Protein 5NAT (pdb70)

Secondary structure (DSSP, 8-state):
-BS-EEPPTTS-TTEEEEEETTEEEEEEEEEETTEEEE-GGGGTT-TT--EEEEES-SBSSS--TT-EEEEEEEEEE-TT--TT--TT--EEEEESSPPPPBTTB-PPPB--S--PPPTT-EEEEEESS--STT-PP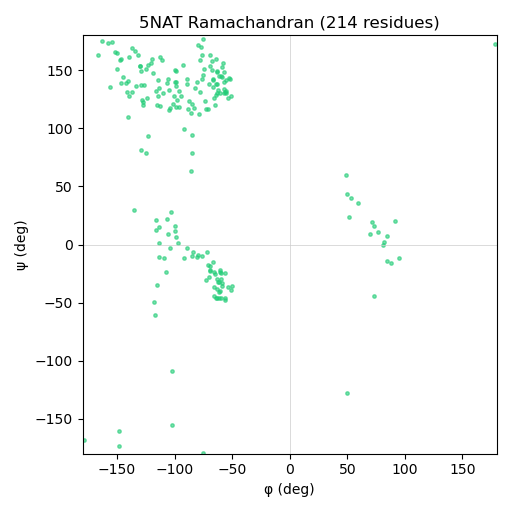PSB-EEEEEEEE-HHHHTSTTTTTT---TTEEEE--SS-B--TT-TT-EEEETTEEEEEE--S---SS-TTS-EEEEEGGGGHHHHHHHH-

CATH classification: 2.40.10.10 (+1 more: 2.40.10.10)

GO terms:
  GO:0005576 extracellular region (C, IDA)
  GO:0004252 serine-type endopeptidase activity (F, IDA)
  GO:0031638 zymogen activation (P, IDA)
  GO:0006957 complement activation, alternative pathway (P, IDA)
  GO:0005576 extracellular region (C, EXP)
  GO:0004252 serine-type endopeptidase activity (F, EXP)
  GO:0008236 serine-type peptidase activity (F, TAS)
  GO:0004252 serine-type endopeptidase activity (F, TAS)
  GO:0006508 proteolysis (P, TAS)
  GO:0006956 complement activation (P, TAS)
  GO:1904813 ficolin-1-rich granule lumen (C, TAS)
  GO:0034774 secretory granule lumen (C, TAS)
  GO:0005576 extracellular region (C, TAS)
  GO:0031093 platelet alpha granule lumen (C, TAS)
  GO:0006957 complement activation, alternative pathway (P, TAS)
  GO:0070062 extracellular exosome (C, HDA)

Foldseek 3Di:
DEPWFQDDQLPQQQWKFKDWQLHGQEIWGAADQFKIKFFQCSCVVSPPTFIWIWGLDFFSPDDDPRIDIFGFPDKAQQPPDDPVAQPSGMIMTGTPDGDDDDSRHDGFAADQPLDDDDFFFKWKAKFQWAHDPVGDTDRGMIMDIWTWHDPVLCCDPLEVPNRADSQKTWTFQARDWDARSHGTTFTGTPRHTFWGFTHDHDDGNDRSYTTMTGGVNVCVVVVVVVVD

Nearest PDB structures (foldseek):
  4d9q-assembly1_A  TM=9.961E-01  e=9.282E-46  Macaca mulatta
  2xwb-assembly1_J  TM=9.950E-01  e=9.349E-45  Homo sapiens
  2xwa-assembly2_B  TM=9.923E-01  e=7.895E-45  Homo sapiens
  1dfp-assembly1_B  TM=9.961E-01  e=8.901E-44  Homo sapiens
  1dst-assembly1_A  TM=9.668E-01  e=1.330E-42  Homo sapiens

Organism: Homo sapiens (NCBI:txid9606)

Sequence (228 aa):
ILGGREAEAHARPYMMASVQLNGAHLCGGVLVAEQWVLSAAHCLEDAADGKVQVLLGAHSLSQPEPSKRRLYDVLRRAVPHPDSQPDTIDHDLLLLQLSEKATLGPAVRPLPWQRVDRDVAPGTLCDVVAGWGIVNHAGRRPDSLQHVLLPVLDRATCNRRTHHDGAITERLMCAESNRRDSCKGDSGGPLVCGGVLEGVVTSGSRVCGNRKKPGIYTRVASYAAWIDSVLA

Solvent-accessible surface area: 10548 Å² total; per-residue (Å²): 2,14,51,31,193,106,5,134,51,58,48,40,30,18,4,0,0,0,13,40,106,54,60,42,58,6,0,0,0,0,13,26,84,35,20,0,0,0,0,9,28,10,37,81,143,10,91,153,24,104,25,19,0,12,0,3,8,15,4,50,89,113,130,30,152,36,46,104,77,6,67,33,105,132,46,37,68,16,106,87,28,104,100,146,40,46,47,40,1,0,0,0,0,22,0,57,85,134,6,96,55,18,134,15,9,115,31,15,88,19,42,132,74,87,181,80,23,61,88,45,47,114,1,18,0,1,0,4,2,31,46,58,167,100,20,161,192,17,65,16,6,25,36,7,94,2,33,7,30,49,54,79,33,0,39,148,212,79,22,26,96,55,44,5,59,139,89,2,9,1,0,72,1,57,148,106,0,1,13,157,14,0,17,0,0,1,0,12,12,81,47,44,0,16,0,0,9,13,23,34,128,56,85,19,17,69,138,77,69,1,0,13,0,0,10,0,6,19,5,18,81,36,1,74,78,30,61,121

Structure (mmCIF, N/CA/C/O backbone):
data_5NAT
#
_entry.id   5NAT
#
_cell.length_a   39.438
_cell.length_b   49.676
_cell.length_c   55.562
_cell.angle_alpha   90.00
_cell.angle_beta   106.02
_cell.angle_gamma   90.00
#
_symmetry.space_group_name_H-M   'P 1 21 1'
#
loop_
_entity.id
_entity.type
_entity.pdbx_description
1 polymer 'Complement factor D'
2 non-polymer GLYCEROL
3 non-polymer (2~{S})-~{N}1-(1-methylindol-3-yl)-~{N}2-[3-(trifluoromethyloxy)phenyl]pyrrolidine-1,2-dicarboxamide
4 water water
#
loop_
_atom_site.group_PDB
_atom_site.id
_atom_site.type_symbol
_atom_site.label_atom_id
_atom_site.label_alt_id
_atom_site.label_comp_id
_atom_site.label_asym_id
_atom_site.label_entity_id
_atom_site.label_seq_id
_atom_site.pdbx_PDB_ins_code
_atom_site.Cartn_x
_atom_site.Cartn_y
_atom_site.Cartn_z
_atom_site.occupancy
_atom_site.B_iso_or_equiv
_atom_site.auth_seq_id
_atom_site.auth_comp_id
_atom_site.auth_asym_id
_atom_site.auth_atom_id
_atom_site.pdbx_PDB_model_num
ATOM 1 N N . ILE A 1 1 ? 8.031 -2.096 7.292 1.00 10.48 16 ILE A N 1
ATOM 2 C CA . ILE A 1 1 ? 8.035 -0.747 6.645 1.00 10.74 16 ILE A CA 1
ATOM 3 C C . ILE A 1 1 ? 9.015 -0.791 5.490 1.00 11.26 16 ILE A C 1
ATOM 4 O O . ILE A 1 1 ? 10.173 -1.176 5.671 1.00 10.90 16 ILE A O 1
ATOM 9 N N . LEU A 1 2 ? 8.558 -0.418 4.301 1.00 12.24 17 LEU A N 1
ATOM 10 C CA . LEU A 1 2 ? 9.431 -0.304 3.141 1.00 13.44 17 LEU A CA 1
ATOM 11 C C . LEU A 1 2 ? 9.805 1.145 2.905 1.00 12.85 17 LEU A C 1
ATOM 12 O O . LEU A 1 2 ? 8.981 2.043 3.016 1.00 13.16 17 LEU A O 1
ATOM 17 N N . GLY A 1 3 ? 11.075 1.359 2.552 1.00 13.46 18 GLY A N 1
ATOM 18 C CA . GLY A 1 3 ? 11.514 2.701 2.184 1.00 14.35 18 GLY A CA 1
ATOM 19 C C . GLY A 1 3 ? 11.591 3.663 3.356 1.00 14.10 18 GLY A C 1
ATOM 20 O O . GLY A 1 3 ? 11.640 4.883 3.169 1.00 15.42 18 GLY A O 1
ATOM 21 N N . GLY A 1 4 ? 11.647 3.109 4.564 1.00 13.44 19 GLY A N 1
ATOM 22 C CA . GLY A 1 4 ? 11.699 3.921 5.767 1.00 13.33 19 GLY A CA 1
ATOM 23 C C . GLY A 1 4 ? 13.101 3.989 6.343 1.00 12.64 19 GLY A C 1
ATOM 24 O O . GLY A 1 4 ? 14.098 3.818 5.647 1.00 14.34 19 GLY A O 1
ATOM 25 N N . ARG A 1 5 ? 13.172 4.252 7.637 1.00 11.96 20 ARG A N 1
ATOM 26 C CA . ARG A 1 5 ? 14.429 4.418 8.363 1.00 12.63 20 ARG A CA 1
ATOM 27 C C . ARG A 1 5 ? 14.210 3.897 9.765 1.00 11.41 20 ARG A C 1
ATOM 28 O O . ARG A 1 5 ? 13.068 3.828 10.242 1.00 10.79 20 ARG A O 1
ATOM 36 N N . GLU A 1 6 ? 15.304 3.553 10.439 1.00 11.49 21 GLU A N 1
ATOM 37 C CA . GL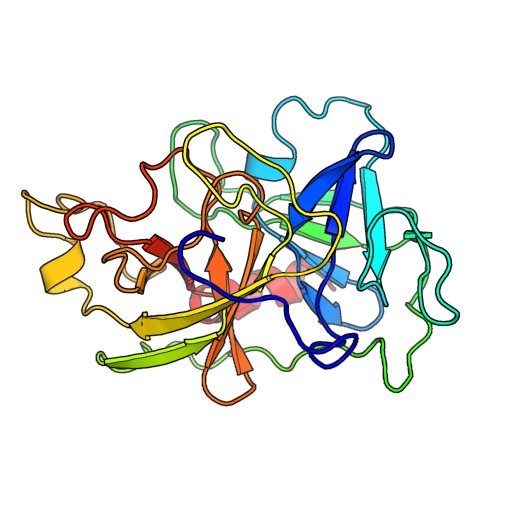U A 1 6 ? 15.207 3.132 11.811 1.00 11.60 21 GLU A CA 1
ATOM 38 C C . GLU A 1 6 ? 14.674 4.295 12.638 1.00 11.43 21 GLU A C 1
ATOM 39 O O . GLU A 1 6 ? 15.144 5.427 12.523 1.00 13.33 21 GLU A O 1
ATOM 45 N N . ALA A 1 7 ? 13.649 4.029 13.448 1.00 10.71 22 ALA A N 1
ATOM 46 C CA . ALA A 1 7 ? 13.068 5.054 14.311 1.00 11.25 22 ALA A CA 1
ATOM 47 C C . ALA A 1 7 ? 14.023 5.454 15.436 1.00 11.21 22 ALA A C 1
ATOM 48 O O . ALA A 1 7 ? 14.864 4.656 15.860 1.00 11.84 22 ALA A O 1
ATOM 50 N N . GLU A 1 8 ? 13.869 6.679 15.930 1.00 11.92 23 GLU A N 1
ATOM 51 C CA . GLU A 1 8 ? 14.536 7.133 17.153 1.00 12.83 23 GLU A CA 1
ATOM 52 C C . GLU A 1 8 ? 14.002 6.313 18.332 1.00 12.08 23 GLU A C 1
ATOM 53 O O . GLU A 1 8 ? 12.801 6.318 18.610 1.00 11.35 23 GLU A O 1
ATOM 59 N N . ALA A 1 9 ? 14.885 5.602 19.023 1.00 12.15 24 ALA A N 1
ATOM 60 C CA . ALA A 1 9 ? 14.462 4.701 20.100 1.00 11.89 24 ALA A CA 1
ATOM 61 C C . ALA A 1 9 ? 13.599 5.428 21.127 1.00 11.12 24 ALA A C 1
ATOM 62 O O . ALA A 1 9 ? 13.984 6.473 21.653 1.00 11.37 24 ALA A O 1
ATOM 64 N N . HIS A 1 10 ? 12.413 4.880 21.392 1.00 10.87 25 HIS A N 1
ATOM 65 C CA . HIS A 1 10 ? 11.497 5.372 22.437 1.00 10.68 25 HIS A CA 1
ATOM 66 C C . HIS A 1 10 ? 10.856 6.714 22.152 1.00 11.15 25 HIS A C 1
ATOM 67 O O . HIS A 1 10 ? 10.169 7.250 23.014 1.00 12.61 25 HIS A O 1
ATOM 74 N N . ALA A 1 11 ? 11.022 7.229 20.939 1.00 10.65 26 ALA A N 1
ATOM 75 C CA . ALA A 1 11 ? 10.393 8.502 20.567 1.00 11.24 26 ALA A CA 1
ATOM 76 C C . ALA A 1 11 ? 8.900 8.381 20.274 1.00 10.66 26 ALA A C 1
ATOM 77 O O . ALA A 1 11 ? 8.224 9.407 20.125 1.00 11.83 26 ALA A O 1
ATOM 79 N N . ARG A 1 12 ? 8.390 7.158 20.184 1.00 9.47 27 ARG A N 1
ATOM 80 C CA . ARG A 1 12 ? 6.958 6.874 19.935 1.00 9.03 27 ARG A CA 1
ATOM 81 C C . ARG A 1 12 ? 6.531 5.973 21.086 1.00 9.32 27 ARG A C 1
ATOM 82 O O . ARG A 1 12 ? 6.411 4.754 20.935 1.00 9.36 27 ARG A O 1
ATOM 90 N N . PRO A 1 13 ? 6.290 6.577 22.258 1.00 9.48 28 PRO A N 1
ATOM 91 C CA . PRO A 1 13 ? 6.086 5.761 23.465 1.00 9.44 28 PRO A CA 1
ATOM 92 C C . PRO A 1 13 ? 4.741 5.023 23.492 1.00 8.50 28 PRO A C 1
ATOM 93 O O . PRO A 1 13 ? 4.506 4.213 24.378 1.00 9.05 28 PRO A O 1
ATOM 97 N N . TYR A 1 14 ? 3.894 5.314 22.510 1.00 8.38 29 TYR A N 1
ATOM 98 C CA . TYR A 1 14 ? 2.635 4.629 22.317 1.00 8.28 29 TYR A CA 1
ATOM 99 C C . TYR A 1 14 ? 2.748 3.347 21.500 1.00 7.47 29 TYR A C 1
ATOM 100 O O . TYR A 1 14 ? 1.765 2.615 21.393 1.00 8.10 29 TYR A O 1
ATOM 109 N N A MET A 1 15 ? 3.914 3.084 20.921 0.50 7.65 30 MET A N 1
ATOM 110 N N B MET A 1 15 ? 3.914 3.091 20.911 0.50 7.69 30 MET A N 1
ATOM 111 C CA A MET A 1 15 ? 4.034 2.007 19.954 0.50 7.60 30 MET A CA 1
ATOM 112 C CA B MET A 1 15 ? 4.039 1.956 20.012 0.50 7.65 30 MET A CA 1
ATOM 113 C C A MET A 1 15 ? 4.092 0.639 20.637 0.50 7.69 30 MET A C 1
ATOM 114 C C B MET A 1 15 ? 3.966 0.653 20.773 0.50 7.39 30 MET A C 1
ATOM 115 O O A MET A 1 15 ? 4.904 0.435 21.541 0.50 8.45 30 MET A O 1
ATOM 116 O O B MET A 1 15 ? 4.567 0.496 21.850 0.50 8.10 30 MET A O 1
ATOM 125 N N . ALA A 1 16 ? 3.260 -0.300 20.186 1.00 7.13 31 ALA A N 1
ATOM 126 C CA . ALA A 1 16 ? 3.179 -1.641 20.750 1.00 7.55 31 ALA A CA 1
ATOM 127 C C . ALA A 1 16 ? 3.531 -2.681 19.711 1.00 7.33 31 ALA A C 1
ATOM 128 O O . ALA A 1 16 ? 3.190 -2.526 18.530 1.00 7.63 31 ALA A O 1
ATOM 130 N N . SER A 1 17 ? 4.188 -3.755 20.160 1.00 7.60 32 SER A N 1
ATOM 131 C CA . SER A 1 17 ? 4.313 -4.970 19.366 1.00 7.83 32 SER A CA 1
ATOM 132 C C . SER A 1 17 ? 3.351 -6.013 19.925 1.00 7.26 32 SER A C 1
ATOM 133 O O . SER A 1 17 ? 3.457 -6.391 21.102 1.00 8.35 32 SER A O 1
ATOM 136 N N . VAL A 1 18 ? 2.380 -6.422 19.102 1.00 7.67 33 VAL A N 1
ATOM 137 C CA . VAL A 1 18 ? 1.462 -7.480 19.466 1.00 8.26 33 VAL A CA 1
ATOM 138 C C . VAL A 1 18 ? 2.113 -8.784 19.066 1.00 8.82 33 VAL A C 1
ATOM 139 O O . VAL A 1 18 ? 2.493 -8.967 17.892 1.00 9.67 33 VAL A O 1
ATOM 143 N N . GLN A 1 19 ? 2.259 -9.672 20.048 1.00 9.49 34 GLN A N 1
ATOM 144 C CA . GLN A 1 19 ? 3.056 -10.876 19.877 1.00 10.53 34 GLN A CA 1
ATOM 145 C C . GLN A 1 19 ? 2.189 -12.104 20.057 1.00 10.53 34 GLN A C 1
ATOM 146 O O . GLN A 1 19 ? 1.240 -12.121 20.842 1.00 11.04 34 GLN A O 1
ATOM 152 N N . LEU A 1 20 ? 2.542 -13.147 19.325 1.00 11.27 35 LEU A N 1
ATOM 153 C CA . LEU A 1 20 ? 1.850 -14.405 19.434 1.00 13.14 35 LEU A CA 1
ATOM 154 C C . LEU A 1 20 ? 2.909 -15.455 19.674 1.00 14.51 35 LEU A C 1
ATOM 155 O O . LEU A 1 20 ? 3.839 -15.602 18.879 1.00 14.56 35 LEU A O 1
ATOM 160 N N . ASN A 1 21 ? 2.804 -16.152 20.804 1.00 15.55 36 ASN A N 1
ATOM 161 C CA . ASN A 1 21 ? 3.798 -17.138 21.212 1.00 17.26 36 ASN A CA 1
ATOM 162 C C . ASN A 1 21 ? 5.222 -16.593 21.137 1.00 17.25 36 ASN A C 1
ATOM 163 O O . ASN A 1 21 ? 6.153 -17.284 20.676 1.00 18.77 36 ASN A O 1
ATOM 168 N N . GLY A 1 22 ? 5.392 -15.359 21.611 1.00 17.05 38 GLY A N 1
ATOM 169 C CA . GLY A 1 22 ? 6.704 -14.737 21.735 1.00 17.55 38 GLY A CA 1
ATOM 170 C C . GLY A 1 22 ? 7.288 -14.120 20.483 1.00 16.69 38 GLY A C 1
ATOM 171 O O . GLY A 1 22 ? 8.416 -13.637 20.517 1.00 18.99 38 GLY A O 1
ATOM 172 N N . ALA A 1 23 ? 6.554 -14.140 19.372 1.00 14.94 39 ALA A N 1
ATOM 173 C CA . ALA A 1 23 ? 7.053 -13.558 18.135 1.00 14.00 39 ALA A CA 1
ATOM 174 C C . ALA A 1 23 ? 6.207 -12.352 17.750 1.00 12.02 39 ALA A C 1
ATOM 175 O O . ALA A 1 23 ? 4.977 -12.391 17.870 1.00 11.96 39 ALA A O 1
ATOM 177 N N . HIS A 1 24 ? 6.857 -11.309 17.237 1.00 10.83 40 HIS A N 1
ATOM 178 C CA . HIS A 1 24 ? 6.124 -10.172 16.709 1.00 10.52 40 HIS A CA 1
ATOM 179 C C . HIS A 1 24 ? 5.156 -10.608 15.613 1.00 10.43 40 HIS A C 1
ATOM 180 O O . HIS A 1 24 ? 5.535 -11.310 14.671 1.00 11.50 40 HIS A O 1
ATOM 187 N N . LEU A 1 25 ? 3.909 -10.162 15.739 1.00 10.28 41 LEU A N 1
ATOM 188 C CA . LEU A 1 25 ? 2.864 -10.469 14.791 1.00 11.17 41 LEU A CA 1
ATOM 189 C C . LEU A 1 25 ? 2.333 -9.202 14.116 1.00 10.39 41 LEU A C 1
ATOM 190 O O . LEU A 1 25 ? 2.221 -9.134 12.892 1.00 12.28 41 LEU A O 1
ATOM 195 N N . CYS A 1 26 ? 1.995 -8.196 14.909 1.00 9.33 42 CYS A N 1
ATOM 196 C CA . CYS A 1 26 ? 1.323 -6.999 14.389 1.00 9.51 42 CYS A CA 1
ATOM 197 C C . CYS A 1 26 ? 1.798 -5.815 15.194 1.00 7.52 42 CYS A C 1
ATOM 198 O O . CYS A 1 26 ? 2.227 -5.952 16.337 1.00 8.47 42 CYS A O 1
ATOM 201 N N . GLY A 1 27 ? 1.639 -4.626 14.635 1.00 7.83 43 GLY A N 1
ATOM 202 C CA . GLY A 1 27 ? 1.725 -3.432 15.417 1.00 7.48 43 GLY A CA 1
ATOM 203 C C . GLY A 1 27 ? 0.475 -3.205 16.230 1.00 7.27 43 GLY A C 1
ATOM 204 O O . GLY A 1 27 ? -0.563 -3.857 16.040 1.00 7.91 43 GLY A O 1
ATOM 205 N N . GLY A 1 28 ? 0.568 -2.242 17.132 1.00 7.90 44 GLY A N 1
ATOM 206 C CA . GLY A 1 28 ? -0.561 -1.771 17.898 1.00 7.54 44 GLY A CA 1
ATOM 207 C C . GLY A 1 28 ? -0.210 -0.428 18.497 1.00 6.83 44 GLY A C 1
ATOM 208 O O . GLY A 1 28 ? 0.942 0.034 18.412 1.00 7.76 44 GLY A O 1
ATOM 209 N N . VAL A 1 29 ? -1.196 0.177 19.156 1.00 7.32 45 VAL A N 1
ATOM 210 C CA . VAL A 1 29 ? -1.020 1.503 19.730 1.00 7.89 45 VAL A CA 1
ATOM 211 C C . VAL A 1 29 ? -1.686 1.565 21.077 1.00 7.25 45 VAL A C 1
ATOM 212 O O . VAL A 1 29 ? -2.856 1.193 21.223 1.00 7.59 45 VAL A O 1
ATOM 216 N N . LEU A 1 30 ? -0.943 2.010 22.087 1.00 7.35 46 LEU A N 1
ATOM 217 C CA . LEU A 1 30 ? -1.492 2.208 23.430 1.00 7.73 46 LEU A CA 1
ATOM 218 C C . LEU A 1 30 ? -2.419 3.430 23.385 1.00 7.78 46 LEU A C 1
ATOM 219 O O . LEU A 1 30 ? -1.959 4.542 23.106 1.00 8.47 46 LEU A O 1
ATOM 224 N N . VAL A 1 31 ? -3.721 3.212 23.645 1.00 7.96 47 VAL A N 1
ATOM 225 C CA . VAL A 1 31 ? -4.717 4.277 23.561 1.00 9.00 47 VAL A CA 1
ATOM 226 C C . VAL A 1 31 ? -5.317 4.615 24.919 1.00 9.44 47 VAL A C 1
ATOM 227 O O . VAL A 1 31 ? -6.019 5.603 25.052 1.00 10.35 47 VAL A O 1
ATOM 231 N N . ALA A 1 32 ? -5.039 3.796 25.924 1.00 9.95 48 ALA A N 1
ATOM 232 C CA . ALA A 1 32 ? -5.448 4.072 27.300 1.00 10.89 48 ALA A CA 1
ATOM 233 C C . ALA A 1 32 ? -4.465 3.329 28.180 1.00 10.97 48 ALA A C 1
ATOM 234 O O . ALA A 1 32 ? -3.641 2.557 27.685 1.00 11.68 48 ALA A O 1
ATOM 236 N N . GLU A 1 33 ? -4.550 3.508 29.486 1.00 11.71 49 GLU A N 1
ATOM 237 C CA . GLU A 1 33 ? -3.557 2.888 30.337 1.00 12.77 49 GLU A CA 1
ATOM 238 C C . GLU A 1 33 ? -3.551 1.371 30.257 1.00 11.21 49 GLU A C 1
ATOM 239 O O . GLU A 1 33 ? -2.491 0.758 30.403 1.00 12.24 49 GLU A O 1
ATOM 245 N N . GLN A 1 34 ? -4.714 0.763 30.025 1.00 10.07 50 GLN A N 1
ATOM 246 C CA . GLN A 1 34 ? -4.825 -0.691 30.010 1.00 10.10 50 GLN A CA 1
ATOM 247 C C . GLN A 1 34 ? -5.223 -1.261 28.653 1.00 8.76 50 GLN A C 1
ATOM 248 O O . GLN A 1 34 ? -5.571 -2.428 28.575 1.00 9.61 50 GLN A O 1
ATOM 254 N N . TRP A 1 35 ? -5.184 -0.448 27.586 1.00 8.66 51 TRP A N 1
ATOM 255 C CA . TRP A 1 35 ? -5.774 -0.869 26.308 1.00 8.07 51 TRP A CA 1
ATOM 256 C C . TRP A 1 35 ? -4.898 -0.517 25.130 1.00 7.93 51 TRP A C 1
ATOM 257 O O . TRP A 1 35 ? -4.442 0.616 24.999 1.00 8.49 51 TRP A O 1
ATOM 268 N N . VAL A 1 36 ? -4.689 -1.515 24.279 1.00 7.51 52 VAL A N 1
ATOM 269 C CA . VAL A 1 36 ? -3.957 -1.382 23.038 1.00 7.53 52 VAL A CA 1
ATOM 270 C C . VAL A 1 36 ? -4.906 -1.666 21.871 1.00 7.00 52 VAL A C 1
ATOM 271 O O . VAL A 1 36 ? -5.633 -2.663 21.861 1.00 7.96 52 VAL A O 1
ATOM 275 N N . LEU A 1 37 ? -4.878 -0.789 20.886 1.00 6.76 53 LEU A N 1
ATOM 276 C CA . LEU A 1 37 ? -5.656 -0.924 19.667 1.00 7.10 53 LEU A CA 1
ATOM 277 C C . LEU A 1 37 ? -4.776 -1.500 18.566 1.00 7.05 53 LEU A C 1
ATOM 278 O O . LEU A 1 37 ? -3.636 -1.087 18.380 1.00 7.47 53 LEU A O 1
ATOM 283 N N . SER A 1 38 ? -5.338 -2.443 17.824 1.00 6.84 54 SER A N 1
ATOM 284 C CA . SER A 1 38 ? -4.659 -3.092 16.708 1.00 7.15 54 SER A CA 1
ATOM 285 C C . SER A 1 38 ? -5.731 -3.470 15.661 1.00 7.04 54 SER A C 1
ATOM 286 O O . SER A 1 38 ? -6.839 -2.909 15.664 1.00 7.38 54 SER A O 1
ATOM 289 N N . ALA A 1 39 ? -5.398 -4.412 14.781 1.00 7.69 55 ALA A N 1
ATOM 290 C CA . ALA A 1 39 ? -6.305 -4.854 13.728 1.00 7.95 55 ALA A CA 1
ATOM 291 C C . ALA A 1 39 ? -6.873 -6.219 14.038 1.00 8.45 55 ALA A C 1
ATOM 292 O O . ALA A 1 39 ? -6.208 -7.107 14.548 1.00 10.18 55 ALA A O 1
ATOM 294 N N . ALA A 1 40 ? -8.142 -6.413 13.697 1.00 9.69 56 ALA A N 1
ATOM 295 C CA . ALA A 1 40 ? -8.820 -7.675 13.962 1.00 10.51 56 ALA A CA 1
ATOM 296 C C . ALA A 1 40 ? -8.215 -8.887 13.270 1.00 10.76 56 ALA A C 1
ATOM 297 O O . ALA A 1 40 ? -8.149 -9.962 13.869 1.00 12.82 56 ALA A O 1
ATOM 299 N N . HIS A 1 41 ? -7.798 -8.749 12.014 1.00 11.81 57 HIS A N 1
ATOM 300 C CA . HIS A 1 41 ? -7.231 -9.900 11.287 1.00 14.70 57 HIS A CA 1
ATOM 301 C C . HIS A 1 41 ? -5.981 -10.434 11.988 1.00 14.14 57 HIS A C 1
ATOM 302 O O . HIS A 1 41 ? -5.588 -11.589 11.763 1.00 14.77 57 HIS A O 1
ATOM 309 N N . CYS A 1 42 ? -5.339 -9.600 12.809 1.00 13.80 58 CYS A N 1
ATOM 310 C CA . CYS A 1 42 ? -4.144 -10.049 13.512 1.00 15.58 58 CYS A CA 1
ATOM 311 C C . CYS A 1 42 ? -4.365 -11.325 14.287 1.00 16.70 58 CYS A C 1
ATOM 312 O O . CYS A 1 42 ? -3.487 -12.196 14.313 1.00 18.84 58 CYS A O 1
ATOM 315 N N . LEU A 1 43 ? -5.551 -11.474 14.863 1.00 18.68 59 LEU A N 1
ATOM 316 C CA . LEU A 1 43 ? -5.810 -12.625 15.701 1.00 20.87 59 LEU A CA 1
ATOM 317 C C . LEU A 1 43 ? -6.574 -13.750 15.025 1.00 22.02 59 LEU A C 1
ATOM 318 O O . LEU A 1 43 ? -7.002 -14.687 15.692 1.00 22.01 59 LEU A O 1
ATOM 323 N N . GLU A 1 44 ? -6.706 -13.668 13.702 1.00 24.11 60 GLU A N 1
ATOM 324 C CA . GLU A 1 44 ? -7.250 -14.771 12.903 1.00 26.63 60 GLU A CA 1
ATOM 325 C C . GLU A 1 44 ? -6.409 -16.027 13.017 1.00 27.34 60 GLU A C 1
ATOM 326 O O . GLU A 1 44 ? -5.189 -15.992 12.836 1.00 28.12 60 GLU A O 1
ATOM 332 N N . ASP A 1 45 ? -7.079 -17.143 13.296 1.00 28.21 61 ASP A N 1
ATOM 333 C CA . ASP A 1 45 ? -6.426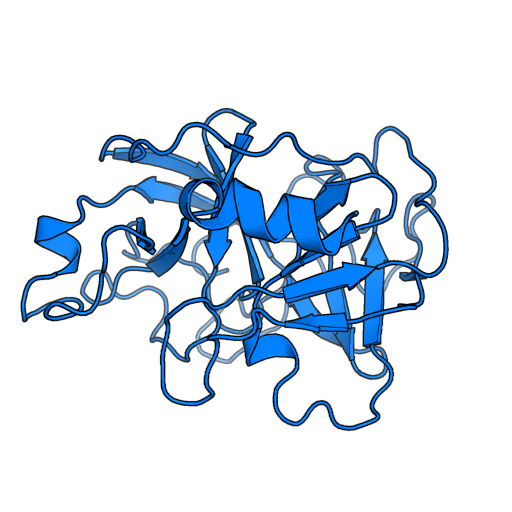 -18.428 13.531 1.00 28.72 61 ASP A CA 1
ATOM 334 C C . ASP A 1 45 ? -5.303 -18.348 14.574 1.00 28.61 61 ASP A C 1
ATOM 335 O O . ASP A 1 45 ? -4.395 -19.180 14.585 1.00 29.39 61 ASP A O 1
ATOM 340 N N . ALA A 1 46 A -5.377 -17.349 15.456 1.00 27.88 61 ALA A N 1
ATOM 341 C CA . ALA A 1 46 A -4.485 -17.288 16.612 1.00 26.62 61 ALA A CA 1
ATOM 342 C C . ALA A 1 46 A -4.849 -18.410 17.581 1.00 26.11 61 ALA A C 1
ATOM 343 O O . ALA A 1 46 A -4.009 -18.855 18.382 1.00 25.95 61 ALA A O 1
ATOM 345 N N . ALA A 1 47 B -6.101 -18.869 17.473 1.00 25.44 61 ALA A N 1
ATOM 346 C CA . ALA A 1 47 B -6.654 -19.956 18.279 1.00 24.83 61 ALA A CA 1
ATOM 347 C C . ALA A 1 47 B -6.367 -19.683 19.751 1.00 23.68 61 ALA A C 1
ATOM 348 O O . ALA A 1 47 B -6.651 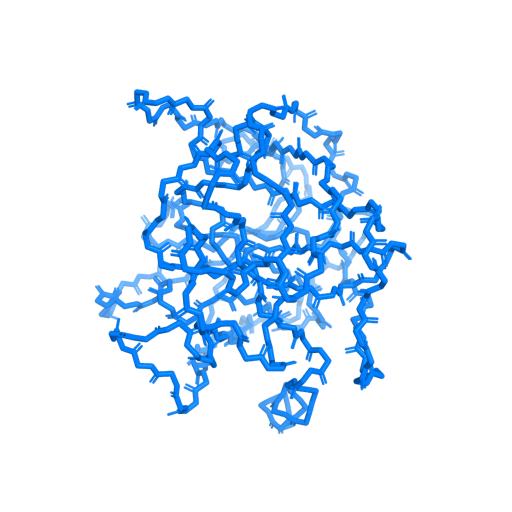-18.593 20.244 1.00 24.65 61 ALA A O 1
ATOM 350 N N . ASP A 1 48 C -5.785 -20.652 20.445 1.00 22.59 61 ASP A N 1
ATOM 351 C CA . ASP A 1 48 C -5.495 -20.471 21.860 1.00 20.82 61 ASP A CA 1
ATOM 352 C C . ASP A 1 48 C -4.010 -20.178 22.101 1.00 20.69 61 ASP A C 1
ATOM 353 O O . ASP A 1 48 C -3.474 -20.478 23.167 1.00 21.56 61 ASP A O 1
ATOM 358 N N . GLY A 1 49 ? -3.362 -19.570 21.100 1.00 20.13 62 GLY A N 1
ATOM 359 C CA . GLY A 1 49 ? -1.982 -19.084 21.224 1.00 18.92 62 GLY A CA 1
ATOM 360 C C . GLY A 1 49 ? -1.853 -17.975 22.254 1.00 17.74 62 GLY A C 1
ATOM 361 O O . GLY A 1 49 ? -2.841 -17.323 22.610 1.00 18.75 62 GLY A O 1
ATOM 362 N N . LYS A 1 50 ? -0.630 -17.757 22.740 1.00 16.70 63 LYS A N 1
ATOM 363 C CA . LYS A 1 50 ? -0.406 -16.795 23.802 1.00 15.27 63 LYS A CA 1
ATOM 364 C C . LYS A 1 50 ? -0.226 -15.421 23.176 1.00 13.74 63 LYS A C 1
ATOM 365 O O . LYS A 1 50 ? 0.767 -15.164 22.473 1.00 13.69 63 LYS A O 1
ATOM 371 N N . VAL A 1 51 ? -1.185 -14.540 23.435 1.00 12.88 64 VAL A N 1
ATOM 372 C CA . VAL A 1 51 ? -1.158 -13.181 22.907 1.00 12.28 64 VAL A CA 1
ATOM 373 C C . VAL A 1 51 ? -0.608 -12.263 23.980 1.00 11.02 64 VAL A C 1
ATOM 374 O O . VAL A 1 51 ? -1.127 -12.248 25.105 1.00 11.89 64 VAL A O 1
ATOM 378 N N . GLN A 1 52 ? 0.448 -11.526 23.644 1.00 10.70 65 GLN A N 1
ATOM 379 C CA . GLN A 1 52 ? 1.036 -10.591 24.576 1.00 10.00 65 GLN A CA 1
ATOM 380 C C . GLN A 1 52 ? 1.301 -9.282 23.876 1.00 9.21 65 GLN A C 1
ATOM 381 O O . GLN A 1 52 ? 1.260 -9.211 22.640 1.00 9.85 65 GLN A O 1
ATOM 387 N N . VAL A 1 53 ? 1.575 -8.249 24.659 1.00 8.74 66 VAL A N 1
ATOM 388 C CA . VAL A 1 53 ? 1.865 -6.946 24.081 1.00 8.58 66 VAL A CA 1
ATOM 389 C C . VAL A 1 53 ? 3.174 -6.427 24.673 1.00 7.72 66 VAL A C 1
ATOM 390 O O . VAL A 1 53 ? 3.287 -6.299 25.890 1.00 8.88 66 VAL A O 1
ATOM 394 N N . LEU A 1 54 ? 4.117 -6.096 23.804 1.00 7.77 67 LEU A N 1
ATOM 395 C CA . LEU A 1 54 ? 5.374 -5.535 24.232 1.00 7.85 67 LEU A CA 1
ATOM 396 C C . LEU A 1 54 ? 5.310 -4.011 24.131 1.00 7.50 67 LEU A C 1
ATOM 397 O O . LEU A 1 54 ? 5.133 -3.471 23.028 1.00 8.26 67 LEU A O 1
ATOM 402 N N . LEU A 1 55 ? 5.463 -3.347 25.272 1.00 7.74 68 LEU A N 1
ATOM 403 C CA . LEU A 1 55 ? 5.495 -1.887 25.361 1.00 8.23 68 LEU A CA 1
ATOM 404 C C . LEU A 1 55 ? 6.885 -1.415 25.739 1.00 8.35 68 LEU A C 1
ATOM 405 O O . LEU A 1 55 ? 7.699 -2.173 26.305 1.00 9.29 68 LEU A O 1
ATOM 410 N N . GLY A 1 56 ? 7.180 -0.160 25.430 1.00 8.11 69 GLY A N 1
ATOM 411 C CA . GLY A 1 56 ? 8.443 0.451 25.808 1.00 8.68 69 GLY A CA 1
ATOM 412 C C . GLY A 1 56 ? 9.628 -0.020 25.010 1.00 8.84 69 GLY A C 1
ATOM 413 O O . GLY A 1 56 ? 10.758 0.195 25.428 1.00 9.93 69 GLY A O 1
ATOM 414 N N . ALA A 1 57 ? 9.390 -0.664 23.871 1.00 8.67 70 ALA A N 1
ATOM 415 C CA . ALA A 1 57 ? 10.449 -1.318 23.108 1.00 8.89 70 ALA A CA 1
ATOM 416 C C . ALA A 1 57 ? 10.970 -0.511 21.953 1.00 8.18 70 ALA A C 1
ATOM 417 O O . ALA A 1 57 ? 10.274 0.273 21.299 1.00 9.46 70 ALA A O 1
ATOM 419 N N . HIS A 1 58 ? 12.245 -0.741 21.672 1.00 8.54 71 HIS A N 1
ATOM 420 C CA . HIS A 1 58 ? 12.837 -0.374 20.411 1.00 8.99 71 HIS A CA 1
ATOM 421 C C . HIS A 1 58 ? 13.296 -1.637 19.692 1.00 8.58 71 HIS A C 1
ATOM 422 O O . HIS A 1 58 ? 12.803 -1.971 18.604 1.00 9.19 71 HIS A O 1
ATOM 429 N N . SER A 1 59 ? 14.207 -2.357 20.331 1.00 9.83 72 SER A N 1
ATOM 430 C CA . SER A 1 59 ? 14.622 -3.668 19.896 1.00 9.37 72 SER A CA 1
ATOM 431 C C . SER A 1 59 ? 13.662 -4.755 20.353 1.00 9.19 72 SER A C 1
ATOM 432 O O . SER A 1 59 ? 13.272 -4.783 21.515 1.00 10.70 72 SER A O 1
ATOM 435 N N . LEU A 1 60 ? 13.304 -5.666 19.449 1.00 9.69 73 LEU A N 1
ATOM 436 C CA . LEU A 1 60 ? 12.509 -6.826 19.837 1.00 10.83 73 LEU A CA 1
ATOM 437 C C . LEU A 1 60 ? 13.300 -7.807 20.692 1.00 11.47 73 LEU A C 1
ATOM 438 O O . LEU A 1 60 ? 12.727 -8.512 21.517 1.00 13.13 73 LEU A O 1
ATOM 443 N N . SER A 1 61 ? 14.617 -7.851 20.524 1.00 12.21 74 SER A N 1
ATOM 444 C CA . SER A 1 61 ? 15.398 -8.939 21.130 1.00 13.74 74 SER A CA 1
ATOM 445 C C . SER A 1 61 ? 16.240 -8.529 22.327 1.00 14.06 74 SER A C 1
ATOM 446 O O . SER A 1 61 ? 16.573 -9.385 23.147 1.00 15.57 74 SER A O 1
ATOM 449 N N . GLN A 1 62 ? 16.582 -7.249 22.424 1.00 12.89 75 GLN A N 1
ATOM 450 C CA . GLN A 1 62 ? 17.606 -6.797 23.379 1.00 14.38 75 GLN A CA 1
ATOM 451 C C . GLN A 1 62 ? 16.963 -6.204 24.632 1.00 15.17 75 GLN A C 1
ATOM 452 O O . GLN A 1 62 ? 15.875 -5.624 24.566 1.00 14.73 75 GLN A O 1
ATOM 462 N N . PRO A 1 63 ? 17.653 -6.325 25.783 1.00 16.91 76 PRO A N 1
ATOM 463 C CA . PRO A 1 63 ? 17.109 -5.759 27.012 1.00 17.13 76 PRO A CA 1
ATOM 464 C C . PRO A 1 63 ? 17.140 -4.235 26.986 1.00 16.05 76 PRO A C 1
ATOM 465 O O . PRO A 1 63 ? 18.106 -3.629 26.506 1.00 16.78 76 PRO A O 1
ATOM 469 N N . GLU A 1 64 ? 16.056 -3.628 27.457 1.00 14.02 77 GLU A N 1
ATOM 470 C CA . GLU A 1 64 ? 15.936 -2.180 27.549 1.00 13.49 77 GLU A CA 1
ATOM 471 C C . GLU A 1 64 ? 15.178 -1.894 28.835 1.00 14.34 77 GLU A C 1
ATOM 472 O O . GLU A 1 64 ? 14.202 -2.576 29.130 1.00 13.75 77 GLU A O 1
ATOM 478 N N . PRO A 1 65 ? 15.573 -0.869 29.600 1.00 15.12 78 PRO A N 1
ATOM 479 C CA . PRO A 1 65 ? 14.927 -0.656 30.890 1.00 15.16 78 PRO A CA 1
ATOM 480 C C . PRO A 1 65 ? 13.417 -0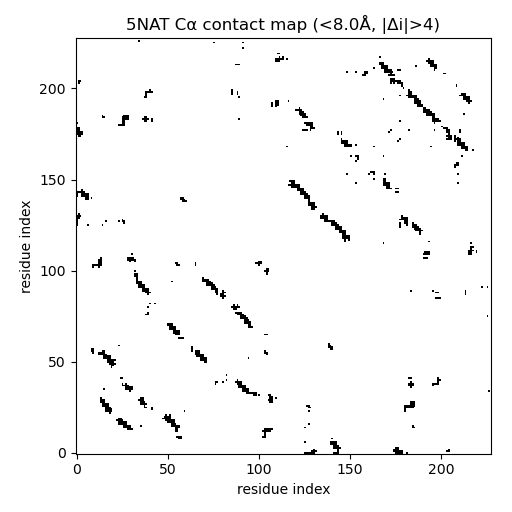.427 30.824 1.00 14.60 78 PRO A C 1
ATOM 481 O O . PRO A 1 65 ? 12.700 -0.831 31.736 1.00 14.89 78 PRO A O 1
ATOM 485 N N . SER A 1 66 ? 12.950 0.210 29.754 1.00 14.14 79 SER A N 1
ATOM 486 C CA . SER A 1 66 ? 11.536 0.518 29.601 1.00 13.87 79 SER A CA 1
ATOM 487 C C . SER A 1 66 ? 10.719 -0.613 29.000 1.00 12.13 79 SER A C 1
ATOM 488 O O . SER A 1 66 ? 9.487 -0.524 28.953 1.00 12.35 79 SER A O 1
ATOM 491 N N . LYS A 1 67 ? 11.370 -1.655 28.490 1.00 11.10 80 LYS A N 1
ATOM 492 C CA . LYS A 1 67 ? 10.626 -2.724 27.814 1.00 11.83 80 LYS A CA 1
ATOM 493 C C . LYS A 1 67 ? 9.906 -3.594 28.794 1.00 11.79 80 LYS A C 1
ATOM 494 O O . LYS A 1 67 ? 10.503 -4.060 29.774 1.00 14.48 80 LYS A O 1
ATOM 500 N N A ARG A 1 68 ? 8.618 -3.811 28.563 0.50 11.47 81 ARG A N 1
ATOM 501 N N B ARG A 1 68 ? 8.634 -3.873 28.530 0.50 11.41 81 ARG A N 1
ATOM 502 C CA A ARG A 1 68 ? 7.874 -4.780 29.337 0.50 12.41 81 ARG A CA 1
ATOM 503 C CA B ARG A 1 68 ? 7.837 -4.717 29.404 0.50 12.47 81 ARG A CA 1
ATOM 504 C C A ARG A 1 68 ? 6.892 -5.499 28.450 0.50 11.36 81 ARG A C 1
ATOM 505 C C B ARG A 1 68 ? 6.815 -5.469 28.557 0.50 11.57 81 ARG A C 1
ATOM 506 O O A ARG A 1 68 ? 6.227 -4.902 27.589 0.50 10.78 81 ARG A O 1
ATOM 507 O O B ARG A 1 68 ? 6.070 -4.855 27.786 0.50 11.33 81 ARG A O 1
ATOM 522 N N . LEU A 1 69 ? 6.814 -6.798 28.680 1.00 11.64 82 LEU A N 1
ATOM 523 C CA . LEU A 1 69 ? 5.874 -7.671 27.977 1.00 12.22 82 LEU A CA 1
ATOM 524 C C . LEU A 1 69 ? 4.668 -7.930 28.854 1.00 12.44 82 LEU A C 1
ATOM 525 O O . LEU A 1 69 ? 4.786 -8.512 29.930 1.00 14.75 82 LEU A O 1
ATOM 530 N N . TYR A 1 70 ? 3.507 -7.474 28.399 1.00 11.02 83 TYR A N 1
ATOM 531 C CA . TYR A 1 70 ? 2.254 -7.600 29.132 1.00 10.68 83 TYR A CA 1
ATOM 532 C C . TYR A 1 70 ? 1.441 -8.765 28.626 1.00 10.12 83 TYR A C 1
ATOM 533 O O . TYR A 1 70 ? 1.322 -8.999 27.417 1.00 10.38 83 TYR A O 1
ATOM 542 N N . ASP A 1 71 ? 0.831 -9.470 29.563 1.00 11.32 84 ASP A N 1
ATOM 543 C CA . ASP A 1 71 ? -0.198 -10.419 29.210 1.00 11.60 84 ASP A CA 1
ATOM 544 C C . ASP A 1 71 ? -1.495 -9.701 28.867 1.00 10.80 84 ASP A C 1
ATOM 545 O O . ASP A 1 71 ? -1.656 -8.519 29.180 1.00 10.83 84 ASP A O 1
ATOM 550 N N . VAL A 1 72 ? -2.379 -10.443 28.201 1.00 10.83 85 VAL A N 1
ATOM 551 C CA . VAL A 1 72 ? -3.653 -9.905 27.733 1.00 10.70 85 VAL A CA 1
ATOM 552 C C . VAL A 1 72 ? -4.807 -10.602 28.439 1.00 10.52 85 VAL A C 1
ATOM 553 O O . VAL A 1 72 ? -4.959 -11.819 28.347 1.00 12.24 85 VAL A O 1
ATOM 557 N N . LEU A 1 73 ? -5.603 -9.808 29.140 1.00 9.89 86 LEU A N 1
ATOM 558 C CA . LEU A 1 73 ? -6.780 -10.300 29.832 1.00 10.47 86 LEU A CA 1
ATOM 559 C C . LEU A 1 73 ? -7.934 -10.598 28.869 1.00 10.60 86 LEU A C 1
ATOM 560 O O . LEU A 1 73 ? -8.623 -11.603 29.040 1.00 11.67 86 LEU A O 1
ATOM 565 N N A ARG A 1 74 ? -8.155 -9.681 27.914 0.50 10.35 87 ARG A N 1
ATOM 566 N N B ARG A 1 74 ? -8.162 -9.733 27.887 0.50 10.93 87 ARG A N 1
ATOM 567 C CA A ARG A 1 74 ? -9.284 -9.704 26.955 0.50 10.80 87 ARG A CA 1
ATOM 568 C CA B ARG A 1 74 ? -9.256 -9.946 26.935 0.50 11.77 87 ARG A CA 1
ATOM 569 C C A ARG A 1 74 ? -8.789 -9.320 25.571 0.50 10.67 87 ARG A C 1
ATOM 570 C C B ARG A 1 74 ? -8.873 -9.343 25.608 0.50 11.03 87 ARG A C 1
ATOM 571 O O A ARG A 1 74 ? -8.051 -8.350 25.445 0.50 10.72 87 ARG A O 1
ATOM 572 O O B ARG A 1 74 ? -8.319 -8.247 25.562 0.50 10.38 87 ARG A O 1
ATOM 587 N N . ALA A 1 75 ? -9.191 -10.065 24.544 1.00 10.50 88 ALA A N 1
ATOM 588 C CA . ALA A 1 75 ? -9.032 -9.609 23.165 1.00 10.34 88 ALA A CA 1
ATOM 589 C C . ALA A 1 75 ? -10.432 -9.390 22.606 1.00 10.68 88 ALA A C 1
ATOM 590 O O . ALA A 1 75 ? -11.267 -10.300 22.637 1.00 13.08 88 ALA A O 1
ATOM 592 N N . VAL A 1 76 ? -10.700 -8.185 22.117 1.00 9.48 89 VAL A N 1
ATOM 593 C CA . VAL A 1 76 ? -12.028 -7.797 21.667 1.00 10.06 89 VAL A CA 1
ATOM 594 C C . VAL A 1 76 ? -11.975 -7.331 20.203 1.00 9.55 89 VAL A C 1
ATOM 595 O O . VAL A 1 76 ? -11.724 -6.164 19.933 1.00 9.73 89 VAL A O 1
ATOM 599 N N . PRO A 1 77 ? -12.229 -8.249 19.257 1.00 10.19 90 PRO A N 1
ATOM 600 C CA . PRO A 1 77 ? -12.303 -7.817 17.868 1.00 10.87 90 PRO A CA 1
ATOM 601 C C . PRO A 1 77 ? -13.602 -7.066 17.616 1.00 10.06 90 PRO A C 1
ATOM 602 O O . PRO A 1 77 ? -14.604 -7.330 18.271 1.00 11.66 90 PRO A O 1
ATOM 606 N N . HIS A 1 78 ? -13.612 -6.144 16.674 1.00 10.54 91 HIS A N 1
ATOM 607 C CA . HIS A 1 78 ? -14.876 -5.511 16.323 1.00 10.10 91 HIS A CA 1
ATOM 608 C C . HIS A 1 78 ? -15.904 -6.574 15.891 1.00 10.38 91 HIS A C 1
ATOM 609 O O . HIS A 1 78 ? -15.595 -7.445 15.100 1.00 10.92 91 HIS A O 1
ATOM 616 N N . PRO A 1 79 ? -17.148 -6.502 16.404 1.00 10.81 92 PRO A N 1
ATOM 617 C CA . PRO A 1 79 ? -18.152 -7.532 16.115 1.00 11.90 92 PRO A CA 1
ATOM 618 C C . PRO A 1 79 ? -18.495 -7.675 14.638 1.00 12.46 92 PRO A C 1
ATOM 619 O O . PRO A 1 79 ? -18.970 -8.736 14.247 1.00 14.74 92 PRO A O 1
ATOM 623 N N . ASP A 1 80 ? -18.288 -6.637 13.842 1.00 11.78 93 ASP A N 1
ATOM 624 C CA . ASP A 1 80 ? -18.659 -6.691 12.442 1.00 12.40 93 ASP A CA 1
ATOM 625 C C . ASP A 1 80 ? -17.460 -7.042 11.547 1.00 12.03 93 ASP A C 1
ATOM 626 O O . ASP A 1 80 ? -17.600 -7.081 10.322 1.00 13.36 93 ASP A O 1
ATOM 631 N N . SER A 1 81 ? -16.280 -7.276 12.136 1.00 12.13 94 SER A N 1
ATOM 632 C CA . SER A 1 81 ? -15.132 -7.712 11.345 1.00 13.02 94 SER A CA 1
ATOM 633 C C . SER A 1 81 ? -15.376 -9.107 10.804 1.00 14.30 94 SER A C 1
ATOM 634 O O . SER A 1 81 ? -16.084 -9.902 11.417 1.00 15.63 94 SER A O 1
ATOM 637 N N . GLN A 1 82 ? -14.793 -9.392 9.646 1.00 16.12 95 GLN A N 1
ATOM 638 C CA . GLN A 1 82 ? -14.910 -10.697 8.976 1.00 18.84 95 GLN A CA 1
ATOM 639 C C . GLN A 1 82 ? -13.609 -11.031 8.267 1.00 20.37 95 GLN A C 1
ATOM 640 O O . GLN A 1 82 ? -12.967 -10.133 7.727 1.00 20.03 95 GLN A O 1
ATOM 646 N N . PRO A 1 83 ? -13.223 -12.329 8.246 1.00 22.35 96 PRO A N 1
ATOM 647 C CA . PRO A 1 83 ? -12.031 -12.779 7.518 1.00 23.76 96 PRO A CA 1
ATOM 648 C C . PRO A 1 83 ? -11.898 -12.318 6.060 1.00 24.70 96 PRO A C 1
ATOM 649 O O . PRO A 1 83 ? -10.788 -12.053 5.615 1.00 25.84 96 PRO A O 1
ATOM 653 N N . ASP A 1 84 ? -12.988 -12.212 5.313 1.00 25.46 97 ASP A N 1
ATOM 654 C CA . ASP A 1 84 ? -12.817 -11.884 3.892 1.00 26.15 97 ASP A CA 1
ATOM 655 C C . ASP A 1 84 ? -13.048 -10.418 3.512 1.00 24.65 97 ASP A C 1
ATOM 656 O O . ASP A 1 84 ? -13.196 -10.090 2.332 1.00 25.08 97 ASP A O 1
ATOM 661 N N . THR A 1 85 ? -13.048 -9.525 4.502 1.00 22.66 98 THR A N 1
ATOM 662 C CA . THR A 1 85 ? -13.285 -8.104 4.227 1.00 20.48 98 THR A CA 1
ATOM 663 C C . THR A 1 85 ? -12.246 -7.222 4.910 1.00 18.90 98 THR A C 1
ATOM 664 O O . THR A 1 85 ? -11.578 -7.665 5.834 1.00 18.66 98 THR A O 1
ATOM 668 N N . ILE A 1 86 ? -12.145 -5.973 4.457 1.00 17.44 99 ILE A N 1
ATOM 669 C CA . ILE A 1 86 ? -11.263 -4.981 5.072 1.00 16.10 99 ILE A CA 1
ATOM 670 C C . ILE A 1 86 ? -12.018 -4.054 6.028 1.00 14.63 99 ILE A C 1
ATOM 671 O O . ILE A 1 86 ? -11.448 -3.105 6.576 1.00 14.85 99 ILE A O 1
ATOM 676 N N . ASP A 1 87 ? -13.293 -4.358 6.252 1.00 12.77 100 ASP A N 1
ATOM 677 C CA . ASP A 1 87 ? -14.169 -3.463 7.003 1.00 12.09 100 ASP A CA 1
ATOM 678 C C . ASP A 1 87 ? -14.114 -3.759 8.497 1.00 10.21 100 ASP A C 1
ATOM 679 O O . ASP A 1 87 ? -14.051 -4.914 8.911 1.00 11.08 100 ASP A O 1
ATOM 684 N N . HIS A 1 88 ? -14.175 -2.704 9.297 1.00 10.14 101 HIS A N 1
ATOM 685 C CA . HIS A 1 88 ? -14.281 -2.828 10.763 1.00 9.45 101 HIS A CA 1
ATOM 686 C C . HIS A 1 88 ? -13.090 -3.604 11.332 1.00 9.60 101 HIS A C 1
ATOM 687 O O . HIS A 1 88 ? -13.221 -4.363 12.295 1.00 9.97 101 HIS A O 1
ATOM 694 N N . ASP A 1 89 ? -11.920 -3.404 10.743 1.00 9.45 102 ASP A N 1
ATOM 695 C CA . ASP A 1 89 ? -10.762 -4.232 11.063 1.00 9.32 102 ASP A CA 1
ATOM 696 C C . ASP A 1 89 ? -10.000 -3.701 12.279 1.00 9.30 102 ASP A C 1
ATOM 697 O O . ASP A 1 89 ? -8.805 -3.336 12.194 1.00 9.90 102 ASP A O 1
ATOM 702 N N . LEU A 1 90 ? -10.673 -3.700 13.419 1.00 8.77 103 LEU A N 1
ATOM 703 C CA . LEU A 1 90 ? -10.100 -3.211 14.667 1.00 8.65 103 LEU A CA 1
ATOM 704 C C . LEU A 1 90 ? -10.173 -4.262 15.750 1.00 7.37 103 LEU A C 1
ATOM 705 O O . LEU A 1 90 ? -11.099 -5.086 15.781 1.00 8.18 103 LEU A O 1
ATOM 710 N N . LEU A 1 91 ? -9.206 -4.180 16.664 1.00 7.31 104 LEU A N 1
ATOM 711 C CA . LEU A 1 91 ? -9.049 -5.108 17.768 1.00 8.02 104 LEU A CA 1
ATOM 712 C C . LEU A 1 91 ? -8.632 -4.316 18.984 1.00 7.05 104 LEU A C 1
ATOM 713 O O . LEU A 1 91 ? -7.658 -3.571 18.895 1.00 8.26 104 LEU A O 1
ATOM 718 N N . LEU A 1 92 ? -9.292 -4.521 20.116 1.00 7.37 105 LEU A N 1
ATOM 719 C CA . LEU A 1 92 ? -8.838 -3.942 21.370 1.00 7.64 105 LEU A CA 1
ATOM 720 C C . LEU A 1 92 ? -8.321 -5.024 22.291 1.00 8.05 105 LEU A C 1
ATOM 721 O O . LEU A 1 92 ? -9.000 -6.034 22.514 1.00 9.52 105 LEU A O 1
ATOM 726 N N . LEU A 1 93 ? -7.129 -4.804 22.836 1.00 7.66 106 LEU A N 1
ATOM 727 C CA . LEU A 1 93 ? -6.486 -5.742 23.748 1.00 8.03 106 LEU A CA 1
ATOM 728 C C . LEU A 1 93 ? -6.415 -5.102 25.120 1.00 7.85 106 LEU A C 1
ATOM 729 O O . LEU A 1 93 ? -5.803 -4.042 25.280 1.00 8.98 106 LEU A O 1
ATOM 734 N N . GLN A 1 94 ? -7.063 -5.741 26.092 1.00 8.27 107 GLN A N 1
ATOM 735 C CA . GLN A 1 94 ? -6.999 -5.292 27.482 1.00 9.10 107 GLN A CA 1
ATOM 736 C C . GLN A 1 94 ? -5.803 -5.960 28.133 1.00 8.90 107 GLN A C 1
ATOM 737 O O . GLN A 1 94 ? -5.762 -7.182 28.248 1.00 9.69 107 GLN A O 1
ATOM 743 N N . LEU A 1 95 ? -4.838 -5.150 28.553 1.00 9.04 108 LEU A N 1
ATOM 744 C CA . LEU A 1 95 ? -3.681 -5.691 29.240 1.00 9.26 108 LEU A CA 1
ATOM 745 C C . LEU A 1 95 ?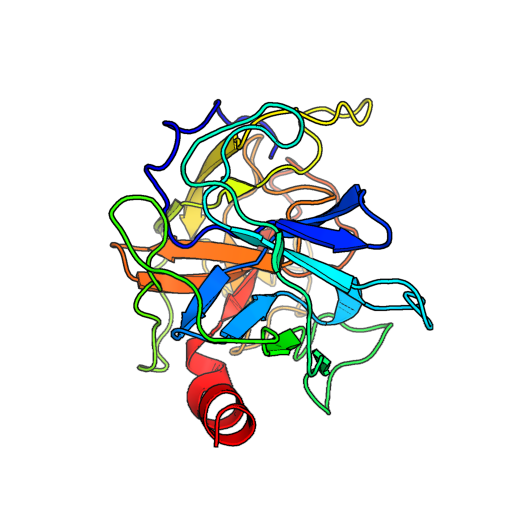 -4.098 -6.256 30.599 1.00 9.43 108 LEU A C 1
ATOM 746 O O . LEU A 1 95 ? -5.099 -5.856 31.190 1.00 10.50 108 LEU A O 1
ATOM 751 N N . SER A 1 96 ? -3.291 -7.165 31.125 1.00 9.98 109 SER A N 1
ATOM 752 C CA . SER A 1 96 ? -3.642 -7.768 32.411 1.00 11.11 109 SER A CA 1
ATOM 753 C C . SER A 1 96 ? -3.621 -6.794 33.572 1.00 10.56 109 SER A C 1
ATOM 754 O O . SER A 1 96 ? -4.279 -7.009 34.569 1.00 12.00 109 SER A O 1
ATOM 758 N N . GLU A 1 97 ? -2.868 -5.712 33.432 1.00 11.33 110 GLU A N 1
ATOM 759 C CA . GLU A 1 97 ? -2.916 -4.624 34.389 1.00 12.96 110 GLU A CA 1
ATOM 760 C C . GLU A 1 97 ? -2.585 -3.346 33.635 1.00 11.91 110 GLU A C 1
ATOM 761 O O . GLU A 1 97 ? -2.074 -3.404 32.514 1.00 11.89 110 GLU A O 1
ATOM 767 N N . LYS A 1 98 ? -2.869 -2.204 34.252 1.00 12.68 111 LYS A N 1
ATOM 768 C CA . LYS A 1 98 ? -2.501 -0.935 33.649 1.00 12.89 111 LYS A CA 1
ATOM 769 C C . LYS A 1 98 ? -1.001 -0.902 33.392 1.00 12.09 111 LYS A C 1
ATOM 770 O O . LYS A 1 98 ? -0.199 -1.356 34.228 1.00 13.62 111 LYS A O 1
ATOM 776 N N . ALA A 1 99 ? -0.625 -0.355 32.246 1.00 11.14 112 ALA A N 1
ATOM 777 C CA . ALA A 1 99 ? 0.786 -0.206 31.912 1.00 11.60 112 ALA A CA 1
ATOM 778 C C . ALA A 1 99 ? 1.470 0.785 32.833 1.00 11.80 112 ALA A C 1
ATOM 779 O O . ALA A 1 99 ? 0.894 1.796 33.202 1.00 13.20 112 ALA A O 1
ATOM 781 N N . THR A 1 100 ? 2.717 0.484 33.178 1.00 12.50 113 THR A N 1
ATOM 782 C CA . THR A 1 100 ? 3.578 1.430 33.873 1.00 13.43 113 THR A CA 1
ATOM 783 C C . THR A 1 100 ? 3.996 2.521 32.903 1.00 12.19 113 THR A C 1
ATOM 784 O O . THR A 1 100 ? 4.647 2.256 31.900 1.00 13.09 113 THR A O 1
ATOM 788 N N . LEU A 1 101 ? 3.596 3.748 33.195 1.00 12.73 114 LEU A N 1
ATOM 789 C CA . LEU A 1 101 ? 3.832 4.853 32.274 1.00 13.14 114 LEU A CA 1
ATOM 790 C C . LEU A 1 101 ? 5.138 5.557 32.602 1.00 13.70 114 LEU A C 1
ATOM 791 O O . LEU A 1 101 ? 5.602 5.542 33.742 1.00 15.39 114 LEU A O 1
ATOM 796 N N . GLY A 1 102 ? 5.730 6.187 31.603 1.00 13.65 115 GLY A N 1
ATOM 797 C CA . GLY A 1 102 ? 6.957 6.955 31.778 1.00 14.57 115 GLY A CA 1
ATOM 798 C C . GLY A 1 102 ? 7.305 7.548 30.432 1.00 14.55 115 GLY A C 1
ATOM 799 O O . GLY A 1 102 ? 6.490 7.500 29.495 1.00 14.48 115 GLY A O 1
ATOM 800 N N . PRO A 1 103 ? 8.517 8.080 30.300 1.00 15.01 118 PRO A N 1
ATOM 801 C CA . PRO A 1 103 ? 8.895 8.732 29.053 1.00 14.79 118 PRO A CA 1
ATOM 802 C C . PRO A 1 103 ? 8.847 7.819 27.826 1.00 14.05 118 PRO A C 1
ATOM 803 O O . PRO A 1 103 ? 8.656 8.312 26.708 1.00 14.79 118 PRO A O 1
ATOM 807 N N . ALA A 1 104 ? 8.982 6.510 28.036 1.00 12.64 119 ALA A N 1
ATOM 808 C CA . ALA A 1 104 ? 9.008 5.547 26.940 1.00 11.31 119 ALA A CA 1
ATOM 809 C C . ALA A 1 104 ? 7.712 4.753 26.775 1.00 10.50 119 ALA A C 1
ATOM 810 O O . ALA A 1 104 ? 7.613 3.933 25.860 1.00 10.79 119 ALA A O 1
ATOM 812 N N . VAL A 1 105 ? 6.739 4.967 27.660 1.00 10.24 120 VAL A N 1
ATOM 813 C CA . VAL A 1 105 ? 5.447 4.289 27.587 1.00 9.98 120 VAL A CA 1
ATOM 814 C C . VAL A 1 105 ? 4.341 5.268 27.959 1.00 10.11 120 VAL A C 1
ATOM 815 O O . VAL A 1 105 ? 4.230 5.687 29.109 1.00 10.93 120 VAL A O 1
ATOM 819 N N . ARG A 1 106 ? 3.546 5.651 26.975 1.00 10.28 121 ARG A N 1
ATOM 820 C CA . ARG A 1 106 ? 2.491 6.647 27.187 1.00 11.56 121 ARG A CA 1
ATOM 821 C C . ARG A 1 106 ? 1.418 6.468 26.136 1.00 10.18 121 ARG A C 1
ATOM 822 O O . ARG A 1 106 ? 1.735 6.324 24.966 1.00 10.47 121 ARG A O 1
ATOM 830 N N . PRO A 1 107 ? 0.134 6.505 26.534 1.00 9.76 122 PRO A N 1
ATOM 831 C CA . PRO A 1 107 ? -0.917 6.440 25.525 1.00 9.73 122 PRO A CA 1
ATOM 832 C C . PRO A 1 107 ? -0.891 7.640 24.575 1.00 9.46 122 PRO A C 1
ATOM 833 O O . PRO A 1 107 ? -0.497 8.735 24.961 1.00 11.20 122 PRO A O 1
ATOM 837 N N . LEU A 1 108 ? -1.323 7.407 23.337 1.00 9.55 123 LEU A N 1
ATOM 838 C CA . LEU A 1 108 ? -1.395 8.453 22.326 1.00 10.00 123 LEU A CA 1
ATOM 839 C C . LEU A 1 108 ? -2.805 9.015 22.277 1.00 9.54 123 LEU A C 1
ATOM 840 O O . LEU A 1 108 ? -3.741 8.234 22.176 1.00 10.16 123 LEU A O 1
ATOM 845 N N . PRO A 1 109 ? -2.981 10.357 22.283 1.00 9.23 124 PRO A N 1
ATOM 846 C CA . PRO A 1 109 ? -4.336 10.900 22.044 1.00 9.79 124 PRO A CA 1
ATOM 847 C C . PRO A 1 109 ? -4.848 10.448 20.694 1.00 9.28 124 PRO A C 1
ATOM 848 O O . PRO A 1 109 ? -4.078 10.353 19.730 1.00 9.29 124 PRO A O 1
ATOM 852 N N . TRP A 1 110 A -6.147 10.186 20.617 1.00 8.86 124 TRP A N 1
ATOM 853 C CA . TRP A 1 110 A -6.738 9.645 19.399 1.00 8.99 124 TRP A CA 1
ATOM 854 C C . TRP A 1 110 A -7.949 10.463 18.962 1.00 8.93 124 TRP A C 1
ATOM 855 O O . TRP A 1 110 A -8.646 11.075 19.765 1.00 9.60 124 TRP A O 1
ATOM 866 N N . GLN A 1 111 ? -8.157 10.494 17.656 1.00 8.99 125 GLN A N 1
ATOM 867 C CA . GLN A 1 111 ? -9.149 11.357 17.047 1.00 9.93 125 GLN A CA 1
ATOM 868 C C . GLN A 1 111 ? -10.580 10.893 17.260 1.00 10.31 125 GLN A C 1
ATOM 869 O O . GLN A 1 111 ? -10.947 9.794 16.879 1.00 11.10 125 GLN A O 1
ATOM 875 N N . ARG A 1 112 ? -11.407 11.757 17.836 1.00 11.46 126 ARG A N 1
ATOM 876 C CA . ARG A 1 112 ? -12.835 11.450 17.961 1.00 14.22 126 ARG A CA 1
ATOM 877 C C . ARG A 1 112 ? -13.713 12.294 17.047 1.00 13.63 126 ARG A C 1
ATOM 878 O O . ARG A 1 112 ? -14.906 12.011 16.920 1.00 16.44 126 ARG A O 1
ATOM 886 N N . VAL A 1 113 ? -13.163 13.332 16.431 1.00 13.17 127 VAL A N 1
ATOM 887 C CA . VAL A 1 113 ? -13.963 14.173 15.538 1.00 13.86 127 VAL A CA 1
ATOM 888 C C . VAL A 1 113 ? -13.974 13.463 14.192 1.00 13.06 127 VAL A C 1
ATOM 889 O O . VAL A 1 113 ? -12.916 13.284 13.574 1.00 12.52 127 VAL A O 1
ATOM 893 N N . ASP A 1 114 ? -15.161 13.056 13.747 1.00 12.42 128 ASP A N 1
ATOM 894 C CA . ASP A 1 114 ? -15.285 12.248 12.554 1.00 12.43 128 ASP A CA 1
ATOM 895 C C . ASP A 1 114 ? -15.324 13.142 11.319 1.00 12.91 128 ASP A C 1
ATOM 896 O O . ASP A 1 114 ? -16.394 13.401 10.751 1.00 14.08 128 ASP A O 1
ATOM 901 N N . ARG A 1 115 ? -14.145 13.607 10.919 1.00 13.49 129 ARG A N 1
ATOM 902 C CA . ARG A 1 115 ? -13.923 14.383 9.713 1.00 14.81 129 ARG A CA 1
ATOM 903 C C . ARG A 1 115 ? -12.614 13.882 9.113 1.00 13.90 129 ARG A C 1
ATOM 904 O O . ARG A 1 115 ? -11.654 13.613 9.828 1.00 15.30 129 ARG A O 1
ATOM 912 N N . ASP A 1 116 A -12.572 13.773 7.802 1.00 13.05 129 ASP A N 1
ATOM 913 C CA . ASP A 1 116 A -11.419 13.224 7.102 1.00 12.83 129 ASP A CA 1
ATOM 914 C C . ASP A 1 116 A -10.163 14.039 7.322 1.00 12.21 129 ASP A C 1
ATOM 915 O O . ASP A 1 116 A -10.204 15.259 7.393 1.00 13.27 129 ASP A O 1
ATOM 920 N N . VAL A 1 117 ? -9.037 13.344 7.393 1.00 11.48 130 VAL A N 1
ATOM 921 C CA . VAL A 1 117 ? -7.747 14.004 7.309 1.00 11.14 130 VAL A CA 1
ATOM 922 C C . VAL A 1 117 ? -7.592 14.585 5.889 1.00 11.14 130 VAL A C 1
ATOM 923 O O . VAL A 1 117 ? -7.857 13.919 4.885 1.00 11.49 130 VAL A O 1
ATOM 927 N N . ALA A 1 118 ? -7.111 15.816 5.800 1.00 11.62 131 ALA A N 1
ATOM 928 C CA . ALA A 1 118 ? -6.946 16.458 4.504 1.00 12.37 131 ALA A CA 1
ATOM 929 C C . ALA A 1 118 ? -5.923 15.731 3.639 1.00 12.07 131 ALA A C 1
ATOM 930 O O . ALA A 1 118 ? -4.852 15.333 4.114 1.00 11.63 131 ALA A O 1
ATOM 932 N N . PRO A 1 119 ? -6.222 15.577 2.348 1.00 12.28 132 PRO A N 1
ATOM 933 C CA . PRO A 1 119 ? -5.236 15.016 1.437 1.00 12.77 132 PRO A CA 1
ATOM 934 C C . PRO A 1 119 ? -3.907 15.761 1.516 1.00 12.25 132 PRO A C 1
ATOM 935 O O . PRO A 1 119 ? -3.867 16.984 1.659 1.00 12.73 132 PRO A O 1
ATOM 939 N N . GLY A 1 120 ? -2.834 15.001 1.383 1.00 11.22 133 GLY A N 1
ATOM 940 C CA . GLY A 1 120 ? -1.488 15.544 1.445 1.00 11.02 133 GLY A CA 1
ATOM 941 C C . GLY A 1 120 ? -0.892 15.703 2.831 1.00 10.58 133 GLY A C 1
ATOM 942 O O . GLY A 1 120 ? 0.332 15.870 2.959 1.00 11.72 133 GLY A O 1
ATOM 943 N N . THR A 1 121 ? -1.715 15.620 3.878 1.00 10.54 134 THR A N 1
ATOM 944 C CA . THR A 1 121 ? -1.216 15.693 5.246 1.00 10.95 134 THR A CA 1
ATOM 945 C C . THR A 1 121 ? -0.165 14.614 5.448 1.00 10.86 134 THR A C 1
ATOM 946 O O . THR A 1 121 ? -0.367 13.450 5.099 1.00 11.02 134 THR A O 1
ATOM 950 N N . LEU A 1 122 ? 0.967 15.013 6.009 1.00 11.48 135 LEU A N 1
ATOM 951 C CA . LEU A 1 122 ? 2.048 14.068 6.280 1.00 11.82 135 LEU A CA 1
ATOM 952 C C . LEU A 1 122 ? 1.822 13.376 7.603 1.00 11.88 135 LEU A C 1
ATOM 953 O O . LEU A 1 122 ? 1.743 14.035 8.646 1.00 14.12 135 LEU A O 1
ATOM 958 N N . CYS A 1 123 ? 1.717 12.051 7.564 1.00 10.74 136 CYS A N 1
ATOM 959 C CA . CYS A 1 123 ? 1.457 11.249 8.744 1.00 11.12 136 CYS A CA 1
ATOM 960 C C . CYS A 1 123 ? 2.559 10.219 8.929 1.00 10.38 136 CYS A C 1
ATOM 961 O O . CYS A 1 123 ? 3.214 9.806 7.990 1.00 13.49 136 CYS A O 1
ATOM 964 N N . ASP A 1 124 ? 2.740 9.802 10.160 1.00 10.09 137 ASP A N 1
ATOM 965 C CA . ASP A 1 124 ? 3.806 8.874 10.519 1.00 10.24 137 ASP A CA 1
ATOM 966 C C . ASP A 1 124 ? 3.248 7.490 10.757 1.00 9.35 137 ASP A C 1
ATOM 967 O O . ASP A 1 124 ? 2.257 7.347 11.460 1.00 10.44 137 ASP A O 1
ATOM 972 N N A VAL A 1 125 ? 3.872 6.474 10.178 0.50 8.52 138 VAL A N 1
ATOM 973 N N B VAL A 1 125 ? 3.887 6.483 10.170 0.50 9.38 138 VAL A N 1
ATOM 974 C CA A VAL A 1 125 ? 3.537 5.092 10.514 0.50 8.83 138 VAL A CA 1
ATOM 975 C CA B VAL A 1 125 ? 3.561 5.076 10.410 0.50 10.28 138 VAL A CA 1
ATOM 976 C C A VAL A 1 125 ? 4.826 4.355 10.835 0.50 8.19 138 VAL A C 1
ATOM 977 C C B VAL A 1 125 ? 4.852 4.406 10.871 0.50 9.24 138 VAL A C 1
ATOM 978 O O A VAL A 1 125 ? 5.847 4.533 10.175 0.50 9.41 138 VAL A O 1
ATOM 979 O O B VAL A 1 125 ? 5.917 4.697 10.340 0.50 10.43 138 VAL A O 1
ATOM 986 N N . ALA A 1 126 ? 4.761 3.539 11.874 1.00 8.95 139 ALA A N 1
ATOM 987 C CA . ALA A 1 126 ? 5.916 2.839 12.396 1.00 8.91 139 ALA A CA 1
ATOM 988 C C . ALA A 1 126 ? 5.580 1.386 12.569 1.00 8.39 139 ALA A C 1
ATOM 989 O O . ALA A 1 126 ? 4.400 1.032 12.757 1.00 8.71 139 ALA A O 1
ATOM 991 N N . GLY A 1 127 ? 6.606 0.542 12.529 1.00 8.09 140 GLY A N 1
ATOM 992 C CA . GLY A 1 127 ? 6.389 -0.853 12.754 1.00 8.68 140 GLY A CA 1
ATOM 993 C C . GLY A 1 127 ? 7.642 -1.694 12.644 1.00 7.52 140 GLY A C 1
ATOM 994 O O . GLY A 1 127 ? 8.719 -1.221 12.234 1.00 8.60 140 GLY A O 1
ATOM 995 N N . TRP A 1 128 ? 7.468 -2.958 13.010 1.00 7.57 141 TRP A N 1
ATOM 996 C CA . TRP A 1 128 ? 8.510 -3.973 12.936 1.00 8.55 141 TRP A CA 1
ATOM 997 C C . TRP A 1 128 ? 8.256 -4.952 11.793 1.00 8.33 141 TRP A C 1
ATOM 998 O O . TRP A 1 128 ? 8.779 -6.060 11.792 1.00 9.05 141 TRP A O 1
ATOM 1009 N N . GLY A 1 129 ? 7.461 -4.542 10.797 1.00 8.99 142 GLY A N 1
ATOM 1010 C CA . GLY A 1 129 ? 7.196 -5.409 9.670 1.00 9.43 142 GLY A CA 1
ATOM 1011 C C . GLY A 1 129 ? 8.367 -5.504 8.705 1.00 9.27 142 GLY A C 1
ATOM 1012 O O . GLY A 1 129 ? 9.432 -4.908 8.912 1.00 9.09 142 GLY A O 1
ATOM 1013 N N . ILE A 1 130 ? 8.185 -6.278 7.640 1.00 9.34 143 ILE A N 1
ATOM 1014 C CA . ILE A 1 130 ? 9.279 -6.550 6.719 1.00 10.02 143 ILE A CA 1
ATOM 1015 C C . ILE A 1 130 ? 9.766 -5.282 6.042 1.00 9.50 143 ILE A C 1
ATOM 1016 O O . ILE A 1 130 ? 9.003 -4.342 5.813 1.00 9.84 143 ILE A O 1
ATOM 1021 N N . VAL A 1 131 ? 11.068 -5.281 5.744 1.00 9.71 144 VAL A N 1
ATOM 1022 C CA . VAL A 1 131 ? 11.721 -4.102 5.199 1.00 10.36 144 VAL A CA 1
ATOM 1023 C C . VAL A 1 131 ? 12.227 -4.261 3.766 1.00 11.43 144 VAL A C 1
ATOM 1024 O O . VAL A 1 131 ? 12.812 -3.328 3.215 1.00 12.66 144 VAL A O 1
ATOM 1028 N N . ASN A 1 132 ? 12.006 -5.423 3.162 1.00 11.01 145 ASN A N 1
ATOM 1029 C CA . ASN A 1 132 ? 12.372 -5.629 1.765 1.00 11.72 145 ASN A CA 1
ATOM 1030 C C . ASN A 1 132 ? 11.560 -6.758 1.174 1.00 11.76 145 ASN A C 1
ATOM 1031 O O . ASN A 1 132 ? 10.813 -7.424 1.890 1.00 11.89 145 ASN A O 1
ATOM 1036 N N . HIS A 1 133 ? 11.694 -6.964 -0.131 1.00 12.22 146 HIS A N 1
ATOM 1037 C CA . HIS A 1 133 ? 10.887 -7.972 -0.806 1.00 12.93 146 HIS A CA 1
ATOM 1038 C C . HIS A 1 133 ? 11.251 -9.392 -0.423 1.00 12.61 146 HIS A C 1
ATOM 1039 O O . HIS A 1 133 ? 10.420 -10.293 -0.583 1.00 13.01 146 HIS A O 1
ATOM 1046 N N . ALA A 1 134 ? 12.473 -9.592 0.079 1.00 12.40 147 ALA A N 1
ATOM 1047 C CA . ALA A 1 134 ? 12.895 -10.900 0.557 1.00 13.06 147 ALA A CA 1
ATOM 1048 C C . ALA A 1 134 ? 12.202 -11.283 1.861 1.00 12.62 147 ALA A C 1
ATOM 1049 O O . ALA A 1 134 ? 12.175 -12.460 2.233 1.00 12.92 147 ALA A O 1
ATOM 1051 N N . GLY A 1 135 ? 11.636 -10.290 2.545 1.00 12.49 149 GLY A N 1
ATOM 1052 C CA . GLY A 1 135 ? 10.971 -10.501 3.833 1.00 11.59 149 GLY A CA 1
ATOM 1053 C C . GLY A 1 135 ? 11.868 -10.320 5.047 1.00 11.33 149 GLY A C 1
ATOM 1054 O O . GLY A 1 135 ? 11.536 -10.811 6.121 1.00 11.72 149 GLY A O 1
ATOM 1055 N N . ARG A 1 136 ? 12.994 -9.613 4.913 1.00 11.51 150 ARG A N 1
ATOM 1056 C CA . ARG A 1 136 ? 13.846 -9.353 6.072 1.00 11.91 150 ARG A CA 1
ATOM 1057 C C . ARG A 1 136 ? 13.042 -8.678 7.187 1.00 10.84 150 ARG A C 1
ATOM 1058 O O . ARG A 1 136 ? 12.372 -7.679 6.966 1.00 11.11 150 ARG A O 1
ATOM 1066 N N . ARG A 1 137 ? 13.187 -9.209 8.395 1.00 11.53 151 ARG A N 1
ATOM 1067 C CA . ARG A 1 137 ? 12.521 -8.699 9.594 1.00 11.74 151 ARG A CA 1
ATOM 1068 C C . ARG A 1 137 ? 13.493 -7.866 10.408 1.00 10.83 151 ARG A C 1
ATOM 1069 O O . ARG A 1 137 ? 14.541 -8.364 10.815 1.00 12.92 151 ARG A O 1
ATOM 1077 N N . PRO A 1 138 ? 13.198 -6.594 10.648 1.00 9.60 152 PRO A N 1
ATOM 1078 C CA . PRO A 1 138 ? 14.099 -5.774 11.437 1.00 9.99 152 PRO A CA 1
ATOM 1079 C C . PRO A 1 138 ? 14.018 -6.098 12.925 1.00 9.59 152 PRO A C 1
ATOM 1080 O O . PRO A 1 138 ? 12.947 -6.393 13.443 1.00 10.88 152 PRO A O 1
ATOM 1084 N N . ASP A 1 139 ? 15.140 -6.001 13.621 1.00 9.34 153 ASP A N 1
ATOM 1085 C CA . ASP A 1 139 ? 15.124 -6.107 15.064 1.00 9.14 153 ASP A CA 1
ATOM 1086 C C . ASP A 1 139 ? 14.518 -4.872 15.721 1.00 9.00 153 ASP A C 1
ATOM 1087 O O . ASP A 1 139 ? 13.931 -4.945 16.792 1.00 10.07 153 ASP A O 1
ATOM 1092 N N . SER A 1 140 ? 14.674 -3.711 15.097 1.00 9.66 154 SER A N 1
ATOM 1093 C CA . SER A 1 140 ? 14.268 -2.487 15.745 1.00 10.53 154 SER A CA 1
ATOM 1094 C C . SER A 1 140 ? 13.192 -1.759 14.944 1.00 8.85 154 SER A C 1
ATOM 1095 O O . SER A 1 140 ? 13.007 -1.981 13.744 1.00 9.62 154 SER A O 1
ATOM 1098 N N . LEU A 1 141 ? 12.485 -0.882 15.643 1.00 8.48 155 LEU A N 1
ATOM 1099 C CA . LEU A 1 141 ? 11.355 -0.172 15.086 1.00 8.47 155 LEU A CA 1
ATOM 1100 C C . LEU A 1 141 ? 11.783 0.708 13.919 1.00 8.44 155 LEU A C 1
ATOM 1101 O O . LEU A 1 141 ? 12.783 1.425 14.016 1.00 9.15 155 LEU A O 1
ATOM 1106 N N . GLN A 1 142 ? 11.025 0.623 12.827 1.00 8.30 156 GLN A N 1
ATOM 1107 C CA . GLN A 1 142 ? 11.217 1.444 11.636 1.00 8.26 156 GLN A CA 1
ATOM 1108 C C . GLN A 1 142 ? 10.033 2.386 11.477 1.00 8.27 156 GLN A C 1
ATOM 1109 O O . GLN A 1 142 ? 8.968 2.172 12.060 1.00 8.99 156 GLN A O 1
ATOM 1115 N N . HIS A 1 143 ? 10.214 3.439 10.693 1.00 9.20 157 HIS A N 1
ATOM 1116 C CA . HIS A 1 143 ? 9.097 4.309 10.420 1.00 10.28 157 HIS A CA 1
ATOM 1117 C C . HIS A 1 143 ? 9.252 4.989 9.076 1.00 9.90 157 HIS A C 1
ATOM 1118 O O . HIS A 1 143 ? 10.343 5.025 8.484 1.00 10.32 157 HIS A O 1
ATOM 1125 N N . VAL A 1 144 ? 8.145 5.559 8.614 1.00 10.44 158 VAL A N 1
ATOM 1126 C CA . VAL A 1 144 ? 8.136 6.325 7.380 1.00 11.12 158 VAL A CA 1
ATOM 1127 C C . VAL A 1 144 ? 7.050 7.399 7.510 1.00 10.43 158 VAL A C 1
ATOM 1128 O O . VAL A 1 144 ? 6.039 7.216 8.191 1.00 11.32 158 VAL A O 1
ATOM 1132 N N . LEU A 1 145 ? 7.262 8.514 6.830 1.00 10.91 159 LEU A N 1
ATOM 1133 C CA . LEU A 1 145 ? 6.287 9.581 6.725 1.00 12.19 159 LEU A CA 1
ATOM 1134 C C . LEU A 1 145 ? 5.594 9.453 5.381 1.00 11.88 159 LEU A C 1
ATOM 1135 O O . LEU A 1 145 ? 6.264 9.341 4.351 1.00 14.09 159 LEU A O 1
ATOM 1140 N N . LEU A 1 146 ? 4.265 9.440 5.403 1.00 11.54 160 LEU A N 1
ATOM 1141 C CA . LEU A 1 146 ? 3.458 9.227 4.206 1.00 11.98 160 LEU A CA 1
ATOM 1142 C C . LEU A 1 146 ? 2.395 10.316 4.068 1.00 11.27 160 LEU A C 1
ATOM 1143 O O . LEU A 1 146 ? 1.720 10.652 5.038 1.00 11.71 160 LEU A O 1
ATOM 1148 N N . PRO A 1 147 ? 2.190 10.842 2.842 1.00 10.93 161 PRO A N 1
ATOM 1149 C CA . PRO A 1 147 ? 1.074 11.783 2.645 1.00 10.40 161 PRO A CA 1
ATOM 1150 C C . PRO A 1 147 ? -0.243 11.045 2.483 1.00 9.93 161 PRO A C 1
ATOM 1151 O O . PRO A 1 147 ? -0.316 10.026 1.795 1.00 10.53 161 PRO A O 1
ATOM 1155 N N . VAL A 1 148 ? -1.289 11.592 3.083 1.00 9.41 162 VAL A N 1
ATOM 1156 C CA . VAL A 1 148 ? -2.638 11.095 2.915 1.00 9.51 162 VAL A CA 1
ATOM 1157 C C . VAL A 1 148 ? -3.060 11.243 1.447 1.00 9.80 162 VAL A C 1
ATOM 1158 O O . VAL A 1 148 ? -2.802 12.259 0.808 1.00 10.57 162 VAL A O 1
ATOM 1162 N N . LEU A 1 149 ? -3.718 10.222 0.922 1.00 9.96 163 LEU A N 1
ATOM 1163 C CA . LEU A 1 149 ? -4.224 10.205 -0.436 1.00 11.08 163 LEU A CA 1
ATOM 1164 C C . LEU A 1 149 ? -5.731 10.402 -0.379 1.00 10.84 163 LEU A C 1
ATOM 1165 O O . LEU A 1 149 ? -6.418 9.742 0.388 1.00 11.33 163 LEU A O 1
ATOM 1170 N N . ASP A 1 150 ? -6.263 11.287 -1.217 1.00 10.95 164 ASP A N 1
ATOM 1171 C CA . ASP A 1 150 ? -7.707 11.516 -1.255 1.00 11.17 164 ASP A CA 1
ATOM 1172 C C . ASP A 1 150 ? -8.475 10.246 -1.614 1.00 10.63 164 ASP A C 1
ATOM 1173 O O . ASP A 1 150 ? -8.032 9.408 -2.404 1.00 11.21 164 ASP A O 1
ATOM 1178 N N . ARG A 1 151 ? -9.652 10.114 -1.010 1.00 10.74 165 ARG A N 1
ATOM 1179 C CA . ARG A 1 151 ? -10.434 8.892 -1.137 1.00 10.81 165 ARG A CA 1
ATOM 1180 C C . ARG A 1 151 ? -10.863 8.623 -2.572 1.00 11.05 165 ARG A C 1
ATOM 1181 O O . ARG A 1 151 ? -10.879 7.473 -2.990 1.00 11.62 165 ARG A O 1
ATOM 1189 N N . ALA A 1 152 ? -11.220 9.673 -3.319 1.00 11.10 166 ALA A N 1
ATOM 1190 C CA . ALA A 1 152 ? -11.627 9.466 -4.714 1.00 11.92 166 ALA A CA 1
ATOM 1191 C C . ALA A 1 152 ? -10.515 8.813 -5.543 1.00 12.11 166 ALA A C 1
ATOM 1192 O O . ALA A 1 152 ? -10.755 7.865 -6.294 1.00 13.63 166 ALA A O 1
ATOM 1194 N N . THR A 1 153 ? -9.286 9.303 -5.412 1.00 12.78 167 THR A N 1
ATOM 1195 C CA . THR A 1 153 ? -8.177 8.672 -6.119 1.00 14.06 167 THR A CA 1
ATOM 1196 C C . THR A 1 153 ? -7.998 7.236 -5.673 1.00 13.81 167 THR A C 1
ATOM 1197 O O . THR A 1 153 ? -7.830 6.330 -6.492 1.00 15.35 167 THR A O 1
ATOM 1201 N N . CYS A 1 154 ? -8.027 7.035 -4.363 1.00 13.41 168 CYS A N 1
ATOM 1202 C CA . CYS A 1 154 ? -7.840 5.695 -3.826 1.00 13.77 168 CYS A CA 1
ATOM 1203 C C . CYS A 1 154 ? -8.885 4.704 -4.322 1.00 13.26 168 CYS A C 1
ATOM 1204 O O . CYS A 1 154 ? -8.621 3.512 -4.448 1.00 14.21 168 CYS A O 1
ATOM 1207 N N . ASN A 1 155 ? -10.076 5.224 -4.611 1.00 13.29 169 ASN A N 1
ATOM 1208 C CA . ASN A 1 155 ? -11.192 4.421 -5.117 1.00 14.21 169 ASN A CA 1
ATOM 1209 C C . ASN A 1 155 ? -11.222 4.154 -6.614 1.00 15.20 169 ASN A C 1
ATOM 1210 O O . ASN A 1 155 ? -12.072 3.388 -7.075 1.00 15.90 169 ASN A O 1
ATOM 1215 N N . ARG A 1 156 ? -10.312 4.766 -7.364 1.00 15.45 170 ARG A N 1
ATOM 1216 C CA . ARG A 1 156 ? -10.256 4.544 -8.818 1.00 16.54 170 ARG A CA 1
ATOM 1217 C C . ARG A 1 156 ? -10.076 3.059 -9.115 1.00 17.14 170 ARG A C 1
ATOM 1218 O O . ARG A 1 156 ? -9.441 2.323 -8.343 1.00 16.78 170 ARG A O 1
ATOM 1226 N N . ARG A 1 157 A -10.633 2.616 -10.243 1.00 18.19 170 ARG A N 1
ATOM 1227 C CA . ARG A 1 157 A -10.511 1.223 -10.670 1.00 19.60 170 ARG A CA 1
ATOM 1228 C C . ARG A 1 157 A -9.055 0.731 -10.664 1.00 20.19 170 ARG A C 1
ATOM 1229 O O . ARG A 1 157 A -8.786 -0.411 -10.284 1.00 21.58 170 ARG A O 1
ATOM 1237 N N . THR A 1 158 B -8.134 1.598 -11.076 1.00 20.45 170 THR A N 1
ATOM 1238 C CA . THR A 1 158 B -6.703 1.284 -11.103 1.00 21.20 170 THR A CA 1
ATOM 1239 C C . THR A 1 158 B -6.111 1.046 -9.709 1.00 19.89 170 THR A C 1
ATOM 1240 O O . THR A 1 158 B -5.106 0.346 -9.560 1.00 20.60 170 THR A O 1
ATOM 1244 N N . HIS A 1 159 ? -6.742 1.636 -8.696 1.00 17.94 171 HIS A N 1
ATOM 1245 C CA . HIS A 1 159 ? -6.262 1.594 -7.321 1.00 16.85 171 HIS A CA 1
ATOM 1246 C C . HIS A 1 159 ? -7.103 0.555 -6.546 1.00 16.38 171 HIS A C 1
ATOM 1247 O O . HIS A 1 159 ? -6.986 -0.652 -6.802 1.00 17.59 171 HIS A O 1
ATOM 1254 N N . HIS A 1 160 ? -7.970 0.990 -5.639 1.00 15.66 172 HIS A N 1
ATOM 1255 C CA . HIS A 1 160 ? -8.725 0.046 -4.805 1.00 15.11 172 HIS A CA 1
ATOM 1256 C C . HIS A 1 160 ? -10.197 -0.108 -5.198 1.00 15.87 172 HIS A C 1
ATOM 1257 O O . HIS A 1 160 ? -10.975 -0.733 -4.475 1.00 16.51 172 HIS A O 1
ATOM 1264 N N . ASP A 1 161 ? -10.561 0.473 -6.345 1.00 16.29 173 ASP A N 1
ATOM 1265 C CA . ASP A 1 161 ? -11.791 0.128 -7.081 1.00 17.11 173 ASP A CA 1
ATOM 1266 C C . ASP A 1 161 ? -13.024 0.091 -6.185 1.00 17.09 173 ASP A C 1
ATOM 1267 O O . ASP A 1 161 ? -13.701 -0.941 -6.072 1.00 18.02 173 ASP A O 1
ATOM 1272 N N . GLY A 1 162 ? -13.314 1.225 -5.555 1.00 16.16 174 GLY A N 1
ATOM 1273 C CA . GLY A 1 162 ? -14.535 1.382 -4.782 1.00 17.02 174 GLY A CA 1
ATOM 1274 C C . GLY A 1 162 ? -14.560 0.816 -3.366 1.00 16.62 174 GLY A C 1
ATOM 1275 O O . GLY A 1 162 ? -15.550 0.979 -2.671 1.00 17.98 174 GLY A O 1
ATOM 1276 N N . ALA A 1 163 ? -13.467 0.193 -2.912 1.00 16.07 175 ALA A N 1
ATOM 1277 C CA . ALA A 1 163 ? -13.444 -0.496 -1.613 1.00 15.49 175 ALA A CA 1
ATOM 1278 C C . ALA A 1 163 ? -13.252 0.446 -0.424 1.00 14.40 175 ALA A C 1
ATOM 1279 O O . ALA A 1 163 ? -13.423 0.037 0.724 1.00 15.55 175 ALA A O 1
ATOM 1281 N N . ILE A 1 164 ? -12.907 1.699 -0.687 1.00 13.32 176 ILE A N 1
ATOM 1282 C CA . ILE A 1 164 ? -12.563 2.614 0.396 1.00 12.58 176 ILE A CA 1
ATOM 1283 C C . ILE A 1 164 ? -13.833 3.340 0.813 1.00 12.44 176 ILE A C 1
ATOM 1284 O O . ILE A 1 164 ? -14.290 4.276 0.151 1.00 12.73 176 ILE A O 1
ATOM 1289 N N . THR A 1 165 ? -14.428 2.863 1.896 1.00 11.79 177 THR A N 1
ATOM 1290 C CA . THR A 1 165 ? -15.592 3.498 2.486 1.00 12.05 177 THR A CA 1
ATOM 1291 C C . THR A 1 165 ? -15.216 4.772 3.242 1.00 11.11 177 THR A C 1
ATOM 1292 O O . THR A 1 165 ? -14.032 5.098 3.411 1.00 10.82 177 THR A O 1
ATOM 1296 N N . GLU A 1 166 ? -16.223 5.463 3.756 1.00 11.00 178 GLU A N 1
ATOM 1297 C CA . GLU A 1 166 ? -16.000 6.647 4.563 1.00 12.21 178 GLU A CA 1
ATOM 1298 C C . GLU A 1 166 ? -15.314 6.342 5.892 1.00 10.34 178 GLU A C 1
ATOM 1299 O O . GLU A 1 166 ? -14.851 7.258 6.574 1.00 11.17 178 GLU A O 1
ATOM 1305 N N . ARG A 1 167 ? -15.300 5.064 6.264 1.00 10.07 179 ARG A N 1
ATOM 1306 C CA . ARG A 1 167 ? -14.673 4.607 7.508 1.00 10.13 179 ARG A CA 1
ATOM 1307 C C . ARG A 1 167 ? -13.188 4.255 7.337 1.00 9.64 179 ARG A C 1
ATOM 1308 O O . ARG A 1 167 ? -12.526 3.912 8.311 1.00 10.28 179 ARG A O 1
ATOM 1316 N N . LEU A 1 168 ? -12.684 4.343 6.100 1.00 9.66 180 LEU A N 1
ATOM 1317 C CA . LEU A 1 168 ? -11.313 4.026 5.736 1.00 9.25 180 LEU A CA 1
ATOM 1318 C C . LEU A 1 168 ? -10.628 5.235 5.140 1.00 9.79 180 LEU A C 1
ATOM 1319 O O . LEU A 1 168 ? -11.278 6.141 4.621 1.00 10.11 180 LEU A O 1
ATOM 1324 N N . MET A 1 169 ? -9.294 5.253 5.213 1.00 9.38 181 MET A N 1
ATOM 1325 C CA . MET A 1 169 ? -8.512 6.277 4.559 1.00 9.49 181 MET A CA 1
ATOM 1326 C C . MET A 1 169 ? -7.316 5.619 3.894 1.00 9.17 181 MET A C 1
ATOM 1327 O O . MET A 1 169 ? -7.022 4.445 4.131 1.00 10.23 181 MET A O 1
ATOM 1332 N N . CYS A 1 170 ? -6.631 6.393 3.061 1.00 9.71 182 CYS A N 1
ATOM 1333 C CA . CYS A 1 170 ? -5.486 5.901 2.313 1.00 9.52 182 CYS A CA 1
ATOM 1334 C C . CYS A 1 170 ? -4.310 6.819 2.451 1.00 9.54 182 CYS A C 1
ATOM 1335 O O . CYS A 1 170 ? -4.455 8.016 2.686 1.00 10.06 182 CYS A O 1
ATOM 1338 N N . ALA A 1 171 ? -3.131 6.228 2.293 1.00 10.26 183 ALA A N 1
ATOM 1339 C CA . ALA A 1 171 ? -1.902 7.005 2.204 1.00 10.19 183 ALA A CA 1
ATOM 1340 C C . ALA A 1 171 ? -1.144 6.536 0.981 1.00 10.93 183 ALA A C 1
ATOM 1341 O O . ALA A 1 171 ? -1.298 5.399 0.521 1.00 11.27 183 ALA A O 1
ATOM 1343 N N . GLU A 1 172 ? -0.332 7.427 0.434 1.00 11.96 184 GLU A N 1
ATOM 1344 C CA . GLU A 1 172 ? 0.487 7.059 -0.708 1.00 12.93 184 GLU A CA 1
ATOM 1345 C C . GLU A 1 172 ? 1.409 5.877 -0.370 1.00 12.87 184 GLU A C 1
ATOM 1346 O O . GLU A 1 172 ? 1.800 5.683 0.786 1.00 13.90 184 GLU A O 1
ATOM 1352 N N . SER A 1 173 ? 1.759 5.110 -1.403 1.00 13.26 185 SER A N 1
ATOM 1353 C CA . SER A 1 173 ? 2.526 3.872 -1.278 1.00 14.29 185 SER A CA 1
ATOM 1354 C C . SER A 1 173 ? 3.625 3.816 -2.331 1.00 15.46 185 SER A C 1
ATOM 1355 O O . SER A 1 173 ? 3.996 2.741 -2.785 1.00 16.61 185 SER A O 1
ATOM 1358 N N . ASN A 1 174 ? 4.124 4.972 -2.739 1.00 16.09 186 ASN A N 1
ATOM 1359 C CA . ASN A 1 174 ? 5.115 5.022 -3.804 1.00 17.83 186 ASN A CA 1
ATOM 1360 C C . ASN A 1 174 ? 6.500 4.803 -3.212 1.00 18.06 186 ASN A C 1
ATOM 1361 O O . ASN A 1 174 ? 7.114 5.742 -2.712 1.00 19.41 186 ASN A O 1
ATOM 1366 N N . ARG A 1 175 ? 6.938 3.544 -3.231 1.00 18.69 187 ARG A N 1
ATOM 1367 C CA . ARG A 1 175 ? 8.219 3.098 -2.649 1.00 19.83 187 ARG A CA 1
ATOM 1368 C C . ARG A 1 175 ? 8.205 3.066 -1.115 1.00 19.59 187 ARG A C 1
ATOM 1369 O O . ARG A 1 175 ? 8.684 2.108 -0.502 1.00 22.81 187 ARG A O 1
ATOM 1377 N N . ARG A 1 176 ? 7.658 4.104 -0.495 1.00 18.52 188 ARG A N 1
ATOM 1378 C CA . ARG A 1 176 ? 7.554 4.180 0.959 1.00 16.54 188 ARG A CA 1
ATOM 1379 C C . ARG A 1 176 ? 6.183 3.652 1.348 1.00 15.27 188 ARG A C 1
ATOM 1380 O O . ARG A 1 176 ? 5.180 4.089 0.777 1.00 15.88 188 ARG A O 1
ATOM 1388 N N . ASP A 1 177 ? 6.126 2.697 2.279 1.00 14.27 189 ASP A N 1
ATOM 1389 C CA . ASP A 1 177 ? 4.853 2.047 2.595 1.00 13.17 189 ASP A CA 1
ATOM 1390 C C . ASP A 1 177 ? 4.946 1.241 3.892 1.00 13.05 189 ASP A C 1
ATOM 1391 O O . ASP A 1 177 ? 6.037 0.942 4.389 1.00 14.31 189 ASP A O 1
ATOM 1396 N N . SER A 1 178 ? 3.787 0.915 4.449 1.00 12.89 190 SER A N 1
ATOM 1397 C CA . SER A 1 178 ? 3.662 -0.149 5.437 1.00 13.48 190 SER A CA 1
ATOM 1398 C C . SER A 1 178 ? 3.673 -1.488 4.702 1.00 13.31 190 SER A C 1
ATOM 1399 O O . SER A 1 178 ? 3.339 -1.534 3.513 1.00 15.94 190 SER A O 1
ATOM 1402 N N . CYS A 1 179 ? 4.002 -2.572 5.396 1.00 13.15 191 CYS A N 1
ATOM 1403 C CA . CYS A 1 179 ? 4.090 -3.879 4.789 1.00 13.21 191 CYS A CA 1
ATOM 1404 C C . CYS A 1 179 ? 3.709 -4.978 5.792 1.00 12.47 191 CYS A C 1
ATOM 1405 O O . CYS A 1 179 ? 3.190 -4.687 6.873 1.00 12.75 191 CYS A O 1
ATOM 1408 N N . LYS A 1 180 ? 3.886 -6.237 5.401 1.00 12.86 192 LYS A N 1
ATOM 1409 C CA . LYS A 1 180 ? 3.560 -7.376 6.247 1.00 12.83 192 LYS A CA 1
ATOM 1410 C C . LYS A 1 180 ? 4.195 -7.222 7.633 1.00 11.69 192 LYS A C 1
ATOM 1411 O O . LYS A 1 180 ? 5.408 -6.984 7.749 1.00 12.59 192 LYS A O 1
ATOM 1417 N N . GLY A 1 181 ? 3.393 -7.361 8.680 1.00 11.00 193 GLY A N 1
ATOM 1418 C CA . GLY A 1 181 ? 3.883 -7.196 10.036 1.00 10.93 193 GLY A CA 1
ATOM 1419 C C . GLY A 1 181 ? 3.694 -5.811 10.604 1.00 9.66 193 GLY A C 1
ATOM 1420 O O . GLY A 1 181 ? 3.899 -5.600 11.809 1.00 10.36 193 GLY A O 1
ATOM 1421 N N . ASP A 1 182 ? 3.333 -4.859 9.746 1.00 9.53 194 ASP A N 1
ATOM 1422 C CA . ASP A 1 182 ? 3.003 -3.515 10.182 1.00 10.17 194 ASP A CA 1
ATOM 1423 C C . ASP A 1 182 ? 1.514 -3.331 10.454 1.00 9.30 194 ASP A C 1
ATOM 1424 O O . ASP A 1 182 ? 1.118 -2.320 11.027 1.00 9.99 194 ASP A O 1
ATOM 1429 N N . SER A 1 183 ? 0.702 -4.308 10.041 1.00 10.19 195 SER A N 1
ATOM 1430 C CA . SER A 1 183 ? -0.750 -4.304 10.257 1.00 10.31 195 SER A CA 1
ATOM 1431 C C . SER A 1 183 ? -1.040 -4.058 11.715 1.00 9.27 195 SER A C 1
ATOM 1432 O O . SER A 1 183 ? -0.333 -4.561 12.589 1.00 9.57 195 SER A O 1
ATOM 1435 N N . GLY A 1 184 ? -2.097 -3.293 11.982 1.00 8.66 196 GLY A N 1
ATOM 1436 C CA . GLY A 1 184 ? -2.449 -2.988 13.349 1.00 9.55 196 GLY A CA 1
ATOM 1437 C C . GLY A 1 184 ? -1.777 -1.778 13.948 1.00 8.46 196 GLY A C 1
ATOM 1438 O O . GLY A 1 184 ? -2.185 -1.305 15.000 1.00 9.83 196 GLY A O 1
ATOM 1439 N N . GLY A 1 185 ? -0.706 -1.302 13.310 1.00 9.06 197 GLY A N 1
ATOM 1440 C CA . GLY A 1 185 ? 0.011 -0.180 13.841 1.00 9.45 197 GLY A CA 1
ATOM 1441 C C . GLY A 1 185 ? -0.638 1.155 13.544 1.00 8.98 197 GLY A C 1
ATOM 1442 O O . GLY A 1 185 ? -1.600 1.274 12.765 1.00 10.15 197 GLY A O 1
ATOM 1443 N N . PRO A 1 186 ? -0.099 2.200 14.167 1.00 9.56 198 PRO A N 1
ATOM 1444 C CA . PRO A 1 186 ? -0.711 3.518 14.138 1.00 10.50 198 PRO A CA 1
ATOM 1445 C C . PRO A 1 186 ? -0.266 4.402 12.981 1.00 9.61 198 PRO A C 1
ATOM 1446 O O . PRO A 1 186 ? 0.922 4.449 12.653 1.00 11.66 198 PRO A O 1
ATOM 1450 N N . LEU A 1 187 ? -1.229 5.099 12.396 1.00 8.98 199 LEU A N 1
ATOM 1451 C CA . LEU A 1 187 ? -0.985 6.219 11.502 1.00 8.92 199 LEU A CA 1
ATOM 1452 C C . LEU A 1 187 ? -1.305 7.478 12.295 1.00 8.21 199 LEU A C 1
ATOM 1453 O O . LEU A 1 187 ? -2.455 7.700 12.717 1.00 8.65 199 LEU A O 1
ATOM 1458 N N . VAL A 1 188 ? -0.272 8.287 12.509 1.00 8.71 200 VAL A N 1
ATOM 1459 C CA . VAL A 1 188 ? -0.329 9.410 13.427 1.00 8.94 200 VAL A CA 1
ATOM 1460 C C . VAL A 1 188 ? -0.188 10.689 12.631 1.00 8.91 200 VAL A C 1
ATOM 1461 O O . VAL A 1 188 ? 0.752 10.830 11.848 1.00 10.48 200 VAL A O 1
ATOM 1465 N N . CYS A 1 189 ? -1.109 11.630 12.814 1.00 10.27 201 CYS A N 1
ATOM 1466 C CA . CYS A 1 189 ? -1.055 12.893 12.076 1.00 12.12 201 CYS A CA 1
ATOM 1467 C C . CYS A 1 189 ? -1.123 14.023 13.084 1.00 12.91 201 CYS A C 1
ATOM 1468 O O . CYS A 1 189 ? -2.063 14.104 13.880 1.00 12.91 201 CYS A O 1
ATOM 1471 N N . GLY A 1 190 ? -0.114 14.886 13.068 1.00 14.93 202 GLY A N 1
ATOM 1472 C CA . GLY A 1 190 ? -0.042 15.995 14.007 1.00 16.11 202 GLY A CA 1
ATOM 1473 C C . GLY A 1 190 ? -0.159 15.579 15.459 1.00 15.70 202 GLY A C 1
ATOM 1474 O O . GLY A 1 190 ? -0.805 16.257 16.264 1.00 17.31 202 GLY A O 1
ATOM 1475 N N . GLY A 1 191 ? 0.478 14.462 15.797 1.00 14.34 207 GLY A N 1
ATOM 1476 C CA . GLY A 1 191 ? 0.514 13.987 17.173 1.00 13.80 207 GLY A CA 1
ATOM 1477 C C . GLY A 1 191 ? -0.757 13.323 17.669 1.00 11.98 207 GLY A C 1
ATOM 1478 O O . GLY A 1 191 ? -0.876 13.055 18.864 1.00 12.66 207 GLY A O 1
ATOM 1479 N N . VAL A 1 192 ? -1.698 13.029 16.767 1.00 10.53 208 VAL A N 1
ATOM 1480 C CA . VAL A 1 192 ? -2.956 12.400 17.147 1.00 9.80 208 VAL A CA 1
ATOM 1481 C C . VAL A 1 192 ? -3.146 11.148 16.291 1.00 9.07 208 VAL A C 1
ATOM 1482 O O . VAL A 1 192 ? -2.921 11.179 15.076 1.00 9.75 208 VAL A O 1
ATOM 1486 N N . LEU A 1 193 ? -3.582 10.058 16.906 1.00 8.29 209 LEU A N 1
ATOM 1487 C CA . LEU A 1 193 ? -3.883 8.847 16.154 1.00 8.47 209 LEU A CA 1
ATOM 1488 C C . LEU A 1 193 ? -5.063 9.075 15.226 1.00 8.13 209 LEU A C 1
ATOM 1489 O O . LEU A 1 193 ? -6.136 9.468 15.686 1.00 9.05 209 LEU A O 1
ATOM 1494 N N . GLU A 1 194 ? -4.866 8.789 13.939 1.00 8.21 210 GLU A N 1
ATOM 1495 C CA . GLU A 1 194 ? -5.933 8.892 12.944 1.00 8.54 210 GLU A CA 1
ATOM 1496 C C . GLU A 1 194 ? -6.308 7.553 12.339 1.00 8.33 210 GLU A C 1
ATOM 1497 O O . GLU A 1 194 ? -7.489 7.350 12.020 1.00 8.92 210 GLU A O 1
ATOM 1503 N N . GLY A 1 195 ? -5.341 6.654 12.156 1.00 8.89 211 GLY A N 1
ATOM 1504 C CA . GLY A 1 195 ? -5.615 5.423 11.460 1.00 9.48 211 GLY A CA 1
ATOM 1505 C C . GLY A 1 195 ? -4.935 4.241 12.094 1.00 8.24 211 GLY A C 1
ATOM 1506 O O . GLY A 1 195 ? -3.942 4.378 12.820 1.00 8.67 211 GLY A O 1
ATOM 1507 N N . VAL A 1 196 ? -5.430 3.058 11.764 1.00 7.95 212 VAL A N 1
ATOM 1508 C CA . VAL A 1 196 ? -4.813 1.789 12.114 1.00 8.11 212 VAL A CA 1
ATOM 1509 C C . VAL A 1 196 ? -4.581 1.012 10.831 1.00 7.89 212 VAL A C 1
ATOM 1510 O O . VAL A 1 196 ? -5.522 0.839 10.034 1.00 8.56 212 VAL A O 1
ATOM 1514 N N . VAL A 1 197 ? -3.337 0.580 10.595 1.00 8.45 213 VAL A N 1
ATOM 1515 C CA . VAL A 1 197 ? -3.019 -0.131 9.370 1.00 9.44 213 VAL A CA 1
ATOM 1516 C C . VAL A 1 197 ? -3.939 -1.337 9.243 1.00 9.57 213 VAL A C 1
ATOM 1517 O O . VAL A 1 197 ? -4.058 -2.146 10.186 1.00 9.75 213 VAL A O 1
ATOM 1521 N N . THR A 1 198 ? -4.570 -1.490 8.082 1.00 9.90 214 THR A N 1
ATOM 1522 C CA . THR A 1 198 ? -5.379 -2.679 7.890 1.00 11.89 214 THR A CA 1
ATOM 1523 C C . THR A 1 198 ? -4.503 -3.927 7.780 1.00 13.72 214 THR A C 1
ATOM 1524 O O . THR A 1 198 ? -3.277 -3.876 7.546 1.00 14.96 214 THR A O 1
ATOM 1528 N N . SER A 1 199 ? -5.126 -5.071 7.948 1.00 14.98 215 SER A N 1
ATOM 1529 C CA . SER A 1 199 ? -4.323 -6.275 8.044 1.00 17.21 215 SER A CA 1
ATOM 1530 C C . SER A 1 199 ? -4.517 -7.238 6.868 1.00 18.36 215 SER A C 1
ATOM 1531 O O . SER A 1 199 ? -4.066 -8.387 6.922 1.00 21.03 215 SER A O 1
ATOM 1534 N N . GLY A 1 200 ? -5.128 -6.752 5.785 1.00 18.70 216 GLY A N 1
ATOM 1535 C CA . GLY A 1 200 ? -5.225 -7.514 4.546 1.00 19.74 216 GLY A CA 1
ATOM 1536 C C . GLY A 1 200 ? -3.918 -7.542 3.772 1.00 19.68 216 GLY A C 1
ATOM 1537 O O . GLY A 1 200 ? -3.191 -6.546 3.710 1.00 20.90 216 GLY A O 1
ATOM 1538 N N . SER A 1 201 ? -3.619 -8.681 3.153 1.00 19.45 217 SER A N 1
ATOM 1539 C CA . SER A 1 201 ? -2.402 -8.803 2.357 1.00 19.73 217 SER A CA 1
ATOM 1540 C C . SER A 1 201 ? -2.510 -7.844 1.196 1.00 19.41 217 SER A C 1
ATOM 1541 O O . SER A 1 201 ? -3.524 -7.791 0.481 1.00 21.53 217 SER A O 1
ATOM 1544 N N . ARG A 1 202 ? -1.477 -7.047 1.039 1.00 18.79 218 ARG A N 1
ATOM 1545 C CA . ARG A 1 202 ? -1.457 -6.029 0.022 1.00 17.32 218 ARG A CA 1
ATOM 1546 C C . ARG A 1 202 ? -0.018 -5.914 -0.440 1.00 16.89 218 ARG A C 1
ATOM 1547 O O . ARG A 1 202 ? 0.910 -5.951 0.371 1.00 16.86 218 ARG A O 1
ATOM 1555 N N . VAL A 1 203 ? 0.178 -5.764 -1.737 1.00 16.66 219 VAL A N 1
ATOM 1556 C CA . VAL A 1 203 ? 1.499 -5.476 -2.251 1.00 17.19 219 VAL A CA 1
ATOM 1557 C C . VAL A 1 203 ? 2.034 -4.212 -1.550 1.00 16.51 219 VAL A C 1
ATOM 1558 O O . VAL A 1 203 ? 1.268 -3.280 -1.269 1.00 16.51 219 VAL A O 1
ATOM 1562 N N . CYS A 1 204 ? 3.331 -4.190 -1.231 1.00 17.64 220 CYS A N 1
ATOM 1563 C CA . CYS A 1 204 ? 3.900 -3.020 -0.565 1.00 18.30 220 CYS A CA 1
ATOM 1564 C C . CYS A 1 204 ? 4.758 -2.233 -1.526 1.00 17.42 220 CYS A C 1
ATOM 1565 O O . CYS A 1 204 ? 5.531 -2.817 -2.301 1.00 18.70 220 CYS A O 1
ATOM 1568 N N . GLY A 1 205 ? 4.647 -0.912 -1.447 1.00 17.53 221 GLY A N 1
ATOM 1569 C CA . GLY A 1 205 ? 5.540 0.002 -2.158 1.00 18.16 221 GLY A CA 1
ATOM 1570 C C . GLY A 1 205 ? 5.171 0.297 -3.597 1.00 18.18 221 GLY A C 1
ATOM 1571 O O . GLY A 1 205 ? 5.953 0.945 -4.303 1.00 18.99 221 GLY A O 1
ATOM 1572 N N . ASN A 1 206 ? 4.004 -0.182 -4.029 1.00 17.45 222 ASN A N 1
ATOM 1573 C CA . ASN A 1 206 ? 3.500 0.096 -5.368 1.00 17.76 222 ASN A CA 1
ATOM 1574 C C . ASN A 1 206 ? 2.494 1.229 -5.318 1.00 17.14 222 ASN A C 1
ATOM 1575 O O . ASN A 1 206 ? 1.446 1.101 -4.685 1.00 16.22 222 ASN A O 1
ATOM 1580 N N . ARG A 1 207 ? 2.796 2.329 -6.002 1.00 17.51 223 ARG A N 1
ATOM 1581 C CA . ARG A 1 207 ? 1.936 3.517 -5.965 1.00 18.31 223 ARG A CA 1
ATOM 1582 C C . ARG A 1 207 ? 0.491 3.243 -6.387 1.00 18.16 223 ARG A C 1
ATOM 1583 O O . ARG A 1 207 ? -0.414 3.971 -5.981 1.00 18.41 223 ARG A O 1
ATOM 1591 N N . LYS A 1 208 A 0.282 2.196 -7.191 1.00 17.74 223 LYS A N 1
ATOM 1592 C CA . LYS A 1 208 A -1.064 1.863 -7.683 1.00 17.85 223 LYS A CA 1
ATOM 1593 C C . LYS A 1 208 A -1.928 1.126 -6.667 1.00 16.61 223 LYS A C 1
ATOM 1594 O O . LYS A 1 208 A -3.129 0.936 -6.891 1.00 16.89 223 LYS A O 1
ATOM 1600 N N . LYS A 1 209 ? -1.325 0.712 -5.550 1.00 15.53 224 LYS A N 1
ATOM 1601 C CA . LYS A 1 209 ? -2.083 0.075 -4.486 1.00 14.95 224 LYS A CA 1
ATOM 1602 C C . LYS A 1 209 ? -1.763 0.770 -3.163 1.00 13.48 224 LYS A C 1
ATOM 1603 O O . LYS A 1 209 ? -0.916 0.295 -2.384 1.00 13.34 224 LYS A O 1
ATOM 1609 N N . PRO A 1 210 ? -2.423 1.923 -2.914 1.00 12.53 225 PRO A N 1
ATOM 1610 C CA . PRO A 1 210 ? -2.159 2.710 -1.701 1.00 12.06 225 PRO A CA 1
ATOM 1611 C C . PRO A 1 210 ? -2.373 1.957 -0.411 1.00 11.04 225 PRO A C 1
ATOM 1612 O O . PRO A 1 210 ? -3.124 0.987 -0.370 1.00 11.53 225 PRO A O 1
ATOM 1616 N N . GLY A 1 211 ? -1.714 2.412 0.645 1.00 10.72 226 GLY A N 1
ATOM 1617 C CA . GLY A 1 211 ? -1.982 1.858 1.964 1.00 10.51 226 GLY A CA 1
ATOM 1618 C C . GLY A 1 211 ? -3.372 2.202 2.415 1.00 9.97 226 GLY A C 1
ATOM 1619 O O . GLY A 1 211 ? -3.852 3.300 2.167 1.00 10.82 226 GLY A O 1
ATOM 1620 N N . ILE A 1 212 ? -4.020 1.248 3.080 1.00 9.43 227 ILE A N 1
ATOM 1621 C CA . ILE A 1 212 ? -5.359 1.429 3.621 1.00 9.77 227 ILE A CA 1
ATOM 1622 C C . ILE A 1 212 ? -5.301 1.393 5.151 1.00 9.17 227 ILE A C 1
ATOM 1623 O O . ILE A 1 212 ? -4.664 0.509 5.747 1.00 10.01 227 ILE A O 1
ATOM 1628 N N . TYR A 1 213 ? -5.989 2.345 5.768 1.00 8.68 228 TYR A N 1
ATOM 1629 C CA . TYR A 1 213 ? -5.982 2.529 7.214 1.00 8.80 228 TYR A CA 1
ATOM 1630 C C . TYR A 1 213 ? -7.411 2.719 7.698 1.00 9.20 228 TYR A C 1
ATOM 1631 O O . TYR A 1 213 ? -8.182 3.451 7.078 1.00 10.42 228 TYR A O 1
ATOM 1640 N N . THR A 1 214 ? -7.770 2.070 8.801 1.00 8.48 229 THR A N 1
ATOM 1641 C CA . THR A 1 214 ? -9.090 2.259 9.387 1.00 8.25 229 THR A CA 1
ATOM 1642 C C . THR A 1 214 ? -9.091 3.568 10.154 1.00 8.13 229 THR A C 1
ATOM 1643 O O . THR A 1 214 ? -8.177 3.809 10.949 1.00 8.80 229 THR A O 1
ATOM 1647 N N . ARG A 1 215 ? -10.109 4.392 9.915 1.00 8.66 230 ARG A N 1
ATOM 1648 C CA . ARG A 1 215 ? -10.204 5.681 10.586 1.00 8.61 230 ARG A CA 1
ATOM 1649 C C . ARG A 1 215 ? -10.724 5.520 12.010 1.00 8.72 230 ARG A C 1
ATOM 1650 O O . ARG A 1 215 ? -11.896 5.172 12.212 1.00 8.97 230 ARG A O 1
ATOM 1658 N N . VAL A 1 216 ? -9.881 5.789 13.003 1.00 8.92 231 VAL A N 1
ATOM 1659 C CA . VAL A 1 216 ? -10.297 5.577 14.386 1.00 9.37 231 VAL A CA 1
ATOM 1660 C C . VAL A 1 216 ? -11.479 6.449 14.775 1.00 8.85 231 VAL A C 1
ATOM 1661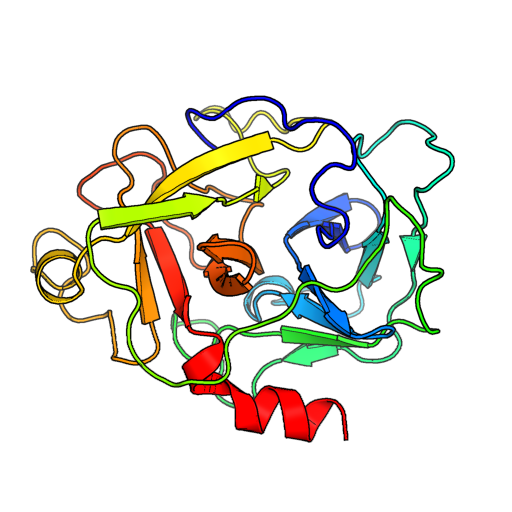 O O . VAL A 1 216 ? -12.330 6.015 15.549 1.00 9.85 231 VAL A O 1
ATOM 1665 N N . ALA A 1 217 ? -11.580 7.648 14.195 1.00 9.58 232 ALA A N 1
ATOM 1666 C CA . ALA A 1 217 ? -12.662 8.551 14.564 1.00 10.49 232 ALA A CA 1
ATOM 1667 C C . ALA A 1 217 ? -14.014 7.943 14.216 1.00 10.96 232 ALA A C 1
ATOM 1668 O O . ALA A 1 217 ? -15.015 8.240 14.860 1.00 12.55 232 ALA A O 1
ATOM 1670 N N . SER A 1 218 ? -14.062 7.114 13.174 1.00 10.19 233 SER A N 1
ATOM 1671 C CA . SER A 1 218 ? -15.293 6.488 12.716 1.00 10.96 233 SER A CA 1
ATOM 1672 C C . SER A 1 218 ? -15.771 5.450 13.736 1.00 10.60 233 SER A C 1
ATOM 1673 O O . SER A 1 218 ? -16.933 5.083 13.732 1.00 11.66 233 SER A O 1
ATOM 1677 N N . TYR A 1 219 ? -14.881 4.995 14.621 1.00 9.90 234 TYR A N 1
ATOM 1678 C CA . TYR A 1 219 ? -15.180 3.954 15.591 1.00 10.05 234 TYR A CA 1
ATOM 1679 C C . TYR A 1 219 ? -15.094 4.435 17.034 1.00 10.53 234 TYR A C 1
ATOM 1680 O O . TYR A 1 219 ? -14.982 3.621 17.947 1.00 10.65 234 TYR A O 1
ATOM 1689 N N . ALA A 1 220 ? -15.199 5.744 17.247 1.00 10.71 235 ALA A N 1
ATOM 1690 C CA . ALA A 1 220 ? -15.027 6.304 18.579 1.00 12.30 235 ALA A CA 1
ATOM 1691 C C . ALA A 1 220 ? -15.985 5.693 19.609 1.00 11.82 235 ALA A C 1
ATOM 1692 O O . ALA A 1 220 ? -15.568 5.350 20.730 1.00 13.19 235 ALA A O 1
ATOM 1694 N N . ALA A 1 221 ? -17.270 5.568 19.246 1.00 12.35 236 ALA A N 1
ATOM 1695 C CA . ALA A 1 221 ? -18.233 5.014 20.198 1.00 13.25 236 ALA A CA 1
ATOM 1696 C C . ALA A 1 221 ? -17.953 3.538 20.513 1.00 13.50 236 ALA A C 1
ATOM 1697 O O . ALA A 1 221 ? -18.164 3.088 21.641 1.00 14.97 236 ALA A O 1
ATOM 1699 N N . TRP A 1 222 ? -17.506 2.771 19.526 1.00 13.07 237 TRP A N 1
ATOM 1700 C CA . TRP A 1 222 ? -17.147 1.373 19.779 1.00 12.89 237 TRP A CA 1
ATOM 1701 C C . TRP A 1 222 ? -15.971 1.254 20.730 1.00 12.76 237 TRP A C 1
ATOM 1702 O O . TRP A 1 222 ? -16.034 0.468 21.678 1.00 13.63 237 TRP A O 1
ATOM 1713 N N . ILE A 1 223 ? -14.926 2.057 20.494 1.00 12.28 238 ILE A N 1
ATOM 1714 C CA . ILE A 1 223 ? -13.743 2.037 21.355 1.00 13.11 238 ILE A CA 1
ATOM 1715 C C . ILE A 1 223 ? -14.265 2.306 22.790 1.00 13.64 238 ILE A C 1
ATOM 1716 O O . ILE A 1 223 ? -13.967 1.561 23.737 1.00 15.01 238 ILE A O 1
ATOM 1721 N N . ASP A 1 224 ? -15.105 3.329 22.946 1.00 15.14 239 ASP A N 1
ATOM 1722 C CA . ASP A 1 224 ? -15.663 3.675 24.266 1.00 15.49 239 ASP A CA 1
ATOM 1723 C C . ASP A 1 224 ? -16.475 2.564 24.896 1.00 14.67 239 ASP A C 1
ATOM 1724 O O . ASP A 1 224 ? -16.347 2.308 26.103 1.00 16.56 239 ASP A O 1
ATOM 1729 N N . SER A 1 225 ? -17.268 1.857 24.103 1.00 15.34 240 SER A N 1
ATOM 1730 C CA . SER A 1 225 ? -18.101 0.805 24.658 1.00 15.42 240 SER A CA 1
ATOM 1731 C C . SER A 1 225 ? -17.245 -0.335 25.207 1.00 14.93 240 SER A C 1
ATOM 1732 O O . SER A 1 225 ? -17.519 -0.870 26.289 1.00 15.42 240 SER A O 1
ATOM 1736 N N . VAL A 1 226 ? -16.228 -0.730 24.451 1.00 14.22 241 VAL A N 1
ATOM 1737 C CA . VAL A 1 226 ? -15.395 -1.833 24.881 1.00 14.29 241 VAL A CA 1
ATOM 1738 C C . VAL A 1 226 ? -14.660 -1.498 26.173 1.00 15.57 241 VAL A C 1
ATOM 1739 O O . VAL A 1 226 ? -14.657 -2.295 27.120 1.00 16.11 241 VAL A O 1
ATOM 1743 N N . LEU A 1 227 ? -14.067 -0.313 26.245 1.00 13.95 242 LEU A N 1
ATOM 1744 C CA . LEU A 1 227 ? -13.433 0.093 27.508 1.00 17.06 242 LEU A CA 1
ATOM 1745 C C . LEU A 1 227 ? -14.379 0.133 28.704 1.00 18.75 242 LEU A C 1
ATOM 1746 O O . LEU A 1 227 ? -13.983 -0.231 29.816 1.00 20.45 242 LEU A O 1
ATOM 1751 N N . ALA A 1 228 ? -15.630 0.532 28.486 1.00 19.86 243 ALA A N 1
ATOM 1752 C CA . ALA A 1 228 ? -16.613 0.558 29.575 1.00 21.85 243 ALA A CA 1
ATOM 1753 C C . ALA A 1 228 ? -16.998 -0.863 29.988 1.00 22.56 243 ALA A C 1
ATOM 1754 O O . ALA A 1 228 ? -17.261 -1.137 31.170 1.00 23.95 243 ALA A O 1
#

B-factor: mean 15.45, std 7.02, range [6.76, 55.72]

InterPro domains:
  IPR001254 Serine proteases, trypsin domain [PF00089] (26-248)
  IPR001254 Serine proteases, trypsin domain [PS50240] (26-253)
  IPR001254 Serine proteases, trypsin domain [SM00020] (25-248)
  IPR001254 Serine proteases, trypsin domain [cd00190] (26-251)
  IPR001314 Peptidase S1A, chymotrypsin family [PR00722] (52-67)
  IPR001314 Peptidase S1A, chymotrypsin family [PR00722] (110-124)
  IPR001314 Peptidase S1A, chymotrypsin family [PR00722] (201-213)
  IPR009003 Peptidase S1, PA clan [SSF50494] (16-252)
  IPR018114 Serine proteases, trypsin family, histidine active site [PS00134] (62-67)
  IPR033116 Serine proteases, trypsin family, serine active site [PS00135] (202-213)

Radius of gyration: 15.93 Å; Cα contacts (8 Å, |Δi|>4): 623; chains: 1; bounding box: 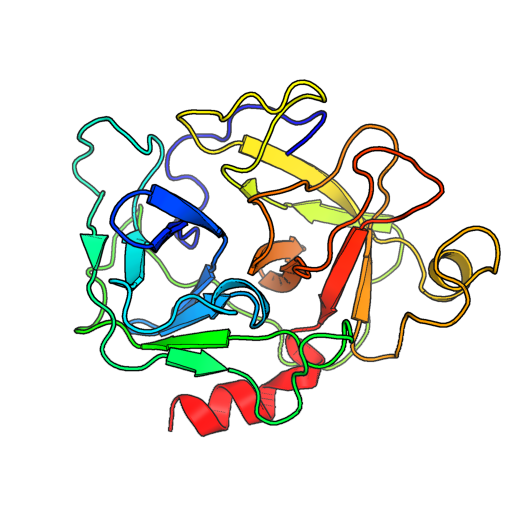36×37×46 Å